Protein AF-A0A6I2KXI5-F1 (afdb_monomer)

Sequence (333 aa):
MSTLFASIKAALRGDAEELLRAEALPPEALADAAPPHAAAGANRGTGPVIISVGGERRHSPASVEELELELLLEALFQCHGYDYRGYERMVVLRKVQGIRAELGLSTISALQARVLHDAVVCDALLRALYVAPAQMFDDALEVSMLRFSLGVCLHGVALPRVWLADCAGVQQAWTLAVLLEQEHLAQRTEIYATVASDAMLAEVQQASLPMARLGELQGNYIRSGGTGKLIDYFDVSADGMRAVLKPHLNSRITWAQYNLVTDASFNEFQMILGQRALPDFGPSLRKRVLQLFDDSLAPFGTLALDQQLDEHDPLLRHYRPLLAHQSWYKRIA

Organism: NCBI:txid2666084

Solvent-accessible surface area (backbone atoms only — not comparable to full-atom values): 19084 Å² total; per-residue (Å²): 108,75,69,57,55,49,49,41,55,49,32,60,50,51,53,53,55,50,54,64,56,70,70,71,70,86,89,82,86,85,84,88,84,85,90,84,92,83,84,89,80,89,82,89,78,94,71,84,86,76,82,73,82,72,68,78,73,71,83,70,62,96,41,71,70,55,45,32,48,52,53,40,39,50,48,37,30,76,76,70,67,49,75,59,79,57,33,31,64,72,56,53,49,52,34,53,50,49,55,30,54,77,70,72,44,94,44,59,58,57,44,38,60,42,40,79,76,30,68,69,52,32,51,51,48,54,59,51,70,46,70,73,68,46,53,42,40,71,47,37,48,61,46,37,51,47,57,51,47,49,60,76,52,43,74,90,42,85,69,33,32,34,34,35,41,44,45,33,44,54,34,45,59,48,39,52,44,51,51,27,49,77,70,73,40,42,94,44,36,39,36,40,38,26,21,76,36,67,68,55,45,54,49,49,76,69,55,63,47,54,48,90,49,46,67,61,40,40,49,27,32,42,73,36,69,49,87,78,64,68,64,77,58,38,45,71,41,96,86,64,55,37,28,34,69,32,64,83,55,48,74,29,54,48,78,42,64,48,50,69,82,80,58,73,70,87,58,75,19,42,28,40,40,33,44,66,50,48,83,54,43,16,73,71,46,40,53,52,35,53,49,41,50,61,74,16,43,32,77,56,10,36,41,33,38,63,57,68,79,56,93,83,42,78,68,52,81,47,47,42,68,75,48,88,100,48,33,34,29,31,34,52,123

InterPro domains:
  IPR000780 MCP methyltransferase, CheR-type [PS50123] (57-305)
  IPR022642 MCP methyltransferase, CheR-type, SAM-binding domain, C-terminal [PF01739] (161-305)
  IPR029063 S-adenosyl-L-methionine-dependent methyltransferase superfamily [G3DSA:3.40.50.150] (133-331)
  IPR029063 S-adenosyl-L-methionine-dependent methyltransferase superfamily [SSF53335] (161-305)
  IPR050903 Bacterial Chemotaxis Protein Methyltransferase [PTHR24422] (35-332)

Mean predicted aligned error: 10.08 Å

Foldseek 3Di:
DVVLVVLLVVLVVVVVVVVVVVPDDDDDDDDDDDDDDDDDDDDDDDDDDDPPPDPPDPDDQPDPQLVLLVVLQVLCCVVPVDHLVQWDSVLLSVLLVVLCVVVVHDGSNSLSVCLNPPVVSVVVSVQSNAFAADAALQRLNVLSVLLVQCVQQPPPPQAAEEEAEQHSAQNSLVNNLVSCVVVVNQQRYAYEYEHADPVRLVDRVPDWAFPVCLVVNQVSCVSSPHDDRPCVQWDADPVRGTTDGDPSSVVRYDYDYDDLQPDAADAAHLEYECLRPPPTGHPVSNLSSVVRCVVRYDAQGKYAYVAADDPPPPCCVQWDAPDPRHRMTTGHD

Nearest PDB structures (foldseek):
  5ftw-assembly1_A  TM=8.285E-01  e=3.925E-13  Bacillus subtilis
  5xly-assembly1_A  TM=6.355E-01  e=8.587E-15  Pseudomonas aeruginosa PAO1
  5xlx-assembly1_D  TM=7.611E-01  e=1.413E-11  Pseudomonas aeruginosa PAO1
  5y4s-assembly9_I  TM=5.903E-01  e=1.376E-12  Pseudomonas aeruginosa PAO1
  2i6g-assembly2_B  TM=5.343E-01  e=2.584E-04  Salmonella enterica subsp. enterica serovar Typhimurium str. LT2

pLDDT: mean 84.8, std 20.46, range [28.3, 98.56]

Secondary structure (DSSP, 8-state):
-HHHHHHHHHHHHHHHHHHHHHT--PPPP--------------------------------SSHHHHHHHHHHHHHHHHH----TTB-HHHHHHHHHHHHHHTT-SSHHHHHHHHTT-HHHHHHHHHHHSPPPPPTT--HHHHHHHHHHHHHHHTT-SS-EEEETT-SSHHHHHHHHHHHHHTT-TTTPEEEEEESSHHHHHHHHT--EEGGGHHHHHHHHHHTT--S-GGGGEEEPTTSSEEEE-HHHHTTEEEEE--TTTPPP-S-EEEEE-TTTSTTB-HHHHHHHHHHHHHHEEEEEEEE-SSPPPTT-GGGGGEEESSTTSSEEEE--

Structure (mmCIF, N/CA/C/O backbone):
data_AF-A0A6I2KXI5-F1
#
_entry.id   AF-A0A6I2KXI5-F1
#
loop_
_atom_site.group_PDB
_atom_site.id
_atom_site.type_symbol
_atom_site.label_atom_id
_atom_site.label_alt_id
_atom_site.label_comp_id
_atom_site.label_asym_id
_atom_site.label_entity_id
_atom_site.label_seq_id
_atom_site.pdbx_PDB_ins_code
_atom_site.Cartn_x
_atom_site.Cartn_y
_atom_site.Cartn_z
_atom_site.occupancy
_atom_site.B_iso_or_equiv
_atom_site.auth_seq_id
_atom_site.auth_comp_id
_atom_site.auth_asym_id
_atom_site.auth_atom_id
_atom_site.pdbx_PDB_model_num
ATOM 1 N N . MET A 1 1 ? 23.140 6.714 -14.380 1.00 50.97 1 MET A N 1
ATOM 2 C CA . MET A 1 1 ? 23.416 6.875 -12.930 1.00 50.97 1 MET A CA 1
ATOM 3 C C . MET A 1 1 ? 23.586 8.336 -12.503 1.00 50.97 1 MET A C 1
ATOM 5 O O . MET A 1 1 ? 22.907 8.720 -11.565 1.00 50.97 1 MET A O 1
ATOM 9 N N . SER A 1 2 ? 24.405 9.166 -13.173 1.00 50.12 2 SER A N 1
ATOM 10 C CA . SER A 1 2 ? 24.653 10.572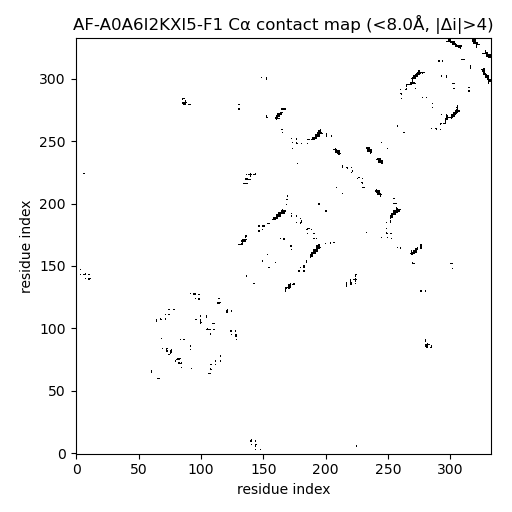 -12.761 1.00 50.12 2 SER A CA 1
ATOM 11 C C . SER A 1 2 ? 23.381 11.436 -12.629 1.00 50.12 2 SER A C 1
ATOM 13 O O . SER A 1 2 ? 23.170 12.070 -11.600 1.00 50.12 2 SER A O 1
ATOM 15 N N . THR A 1 3 ? 22.470 11.381 -13.608 1.00 61.22 3 THR A N 1
ATOM 16 C CA . THR A 1 3 ? 21.207 12.148 -13.596 1.00 61.22 3 THR A CA 1
ATOM 17 C C . THR A 1 3 ? 20.239 11.695 -12.499 1.00 61.22 3 THR A C 1
ATOM 19 O O . THR A 1 3 ? 19.568 12.515 -11.891 1.00 61.22 3 THR A O 1
ATOM 22 N N . LEU A 1 4 ? 20.214 10.397 -12.193 1.00 60.97 4 LEU A N 1
ATOM 23 C CA . LEU A 1 4 ? 19.321 9.806 -11.193 1.00 60.97 4 LEU A CA 1
ATOM 24 C C . LEU A 1 4 ? 19.773 10.107 -9.759 1.00 60.97 4 LEU A C 1
ATOM 26 O O . LEU A 1 4 ? 18.954 10.448 -8.913 1.00 60.97 4 LEU A O 1
ATOM 30 N N . PHE A 1 5 ? 21.083 10.067 -9.500 1.00 65.25 5 PHE A N 1
ATOM 31 C CA . PHE A 1 5 ? 21.636 10.556 -8.235 1.00 65.25 5 PHE A CA 1
ATOM 32 C C . PHE A 1 5 ? 21.402 12.060 -8.056 1.00 65.25 5 PHE A C 1
ATOM 34 O O . PHE A 1 5 ? 21.163 12.503 -6.935 1.00 65.25 5 PHE A O 1
ATOM 41 N N . ALA A 1 6 ? 21.438 12.845 -9.139 1.00 62.69 6 ALA A N 1
ATOM 42 C CA . ALA A 1 6 ? 21.077 14.258 -9.088 1.00 62.69 6 ALA A CA 1
ATOM 43 C C . ALA A 1 6 ? 19.587 14.458 -8.762 1.00 62.69 6 ALA A C 1
ATOM 45 O O . ALA A 1 6 ? 19.284 15.310 -7.934 1.00 62.69 6 ALA A O 1
ATOM 46 N N . SER A 1 7 ? 18.683 13.645 -9.325 1.00 61.41 7 SER A N 1
ATOM 47 C CA . SER A 1 7 ? 17.251 13.656 -8.987 1.00 61.41 7 SER A CA 1
ATOM 48 C C . SER A 1 7 ? 16.986 13.269 -7.532 1.00 61.41 7 SER A C 1
ATOM 50 O O . SER A 1 7 ? 16.293 14.008 -6.844 1.00 61.41 7 SER A O 1
ATOM 52 N N . ILE A 1 8 ? 17.604 12.195 -7.020 1.00 68.50 8 ILE A N 1
ATOM 53 C CA . ILE A 1 8 ? 17.489 11.806 -5.600 1.00 68.50 8 ILE A CA 1
ATOM 54 C C . ILE A 1 8 ? 18.018 12.929 -4.699 1.00 68.50 8 ILE A C 1
ATOM 56 O O . ILE A 1 8 ? 17.366 13.323 -3.739 1.00 68.50 8 ILE A O 1
ATOM 60 N N . LYS A 1 9 ? 19.177 13.513 -5.028 1.00 62.72 9 LYS A N 1
ATOM 61 C CA . LYS A 1 9 ? 19.751 14.627 -4.259 1.00 62.72 9 LYS A CA 1
ATOM 62 C C . LYS A 1 9 ? 18.899 15.900 -4.329 1.00 62.72 9 LYS A C 1
ATOM 64 O O . LYS A 1 9 ? 18.913 16.678 -3.380 1.00 62.72 9 LYS A O 1
ATOM 69 N N . ALA A 1 10 ? 18.205 16.137 -5.441 1.00 66.38 10 ALA A N 1
ATOM 70 C CA . ALA A 1 10 ? 17.277 17.251 -5.593 1.00 66.38 10 ALA A CA 1
ATOM 71 C C . ALA A 1 10 ? 15.995 17.031 -4.776 1.00 66.38 10 ALA A C 1
ATOM 73 O O . ALA A 1 10 ? 15.587 17.952 -4.077 1.00 66.38 10 ALA A O 1
ATOM 74 N N . ALA A 1 11 ? 15.431 15.819 -4.791 1.00 62.66 11 ALA A N 1
ATOM 75 C CA . ALA A 1 11 ? 14.274 15.445 -3.976 1.00 62.66 11 ALA A CA 1
ATOM 76 C C . ALA A 1 11 ? 14.580 15.576 -2.474 1.00 62.66 11 ALA A C 1
ATOM 78 O O . ALA A 1 11 ? 13.895 16.311 -1.775 1.00 62.66 11 ALA A O 1
ATOM 79 N N . LEU A 1 12 ? 15.714 15.026 -2.016 1.00 63.78 12 LEU A N 1
ATOM 80 C CA . LEU A 1 12 ? 16.169 15.150 -0.622 1.00 63.78 12 LEU A CA 1
ATOM 81 C C . LEU A 1 12 ? 16.383 16.605 -0.165 1.00 63.78 12 LEU A C 1
ATOM 83 O O . LEU A 1 12 ? 16.289 16.898 1.024 1.00 63.78 12 LEU A O 1
ATOM 87 N N . ARG A 1 13 ? 16.715 17.523 -1.084 1.00 62.94 13 ARG A N 1
ATOM 88 C CA . ARG A 1 13 ? 16.808 18.961 -0.774 1.00 62.94 13 ARG A CA 1
ATOM 89 C C . ARG A 1 13 ? 15.434 19.622 -0.693 1.00 62.94 13 ARG A C 1
ATOM 91 O O . ARG A 1 13 ? 15.266 20.499 0.145 1.00 62.94 13 ARG A O 1
ATOM 98 N N . GLY A 1 14 ? 14.494 19.215 -1.546 1.00 57.69 14 GLY A N 1
ATOM 99 C CA . GLY A 1 14 ? 13.115 19.703 -1.531 1.00 57.69 14 GLY A CA 1
ATOM 100 C C . GLY A 1 14 ? 12.401 19.360 -0.225 1.00 57.69 14 GLY A C 1
ATOM 101 O O . GLY A 1 14 ? 11.883 20.263 0.425 1.00 57.69 14 GLY A O 1
ATOM 102 N N . ASP A 1 15 ? 12.488 18.102 0.215 1.00 50.97 15 ASP A N 1
ATOM 103 C CA . ASP A 1 15 ? 11.853 17.644 1.461 1.00 50.97 15 ASP A CA 1
ATOM 104 C C . ASP A 1 15 ? 12.443 18.338 2.697 1.00 50.97 15 ASP A C 1
ATOM 106 O O . ASP A 1 15 ? 11.720 18.690 3.627 1.00 50.97 15 ASP A O 1
ATOM 110 N N . ALA A 1 16 ? 13.756 18.602 2.700 1.00 45.12 16 ALA A N 1
ATOM 111 C CA . ALA A 1 16 ? 14.405 19.352 3.774 1.00 45.12 16 ALA A CA 1
ATOM 112 C C . ALA A 1 16 ? 13.900 20.806 3.857 1.00 45.12 16 ALA A C 1
ATOM 114 O O . ALA A 1 16 ? 13.717 21.327 4.956 1.00 45.12 16 ALA A O 1
ATOM 115 N N . GLU A 1 17 ? 13.647 21.463 2.719 1.00 41.00 17 GLU A N 1
ATOM 116 C CA . GLU A 1 17 ? 13.050 22.806 2.690 1.00 41.00 17 GLU A CA 1
ATOM 117 C C . GLU A 1 17 ? 11.570 22.806 3.110 1.00 41.00 17 GLU A C 1
ATOM 119 O O . GLU A 1 17 ? 11.097 23.795 3.672 1.00 41.00 17 GLU A O 1
ATOM 124 N N . GLU A 1 18 ? 10.839 21.715 2.871 1.00 39.84 18 GLU A N 1
ATOM 125 C CA . GLU A 1 18 ? 9.429 21.569 3.250 1.00 39.84 18 GLU A CA 1
ATOM 126 C C . GLU A 1 18 ? 9.260 21.254 4.750 1.00 39.84 18 GLU A C 1
ATOM 128 O O . GLU A 1 18 ? 8.429 21.874 5.417 1.00 39.84 18 GLU A O 1
ATOM 133 N N . LEU A 1 19 ? 10.136 20.418 5.324 1.00 33.91 19 LEU A N 1
ATOM 134 C CA . LEU A 1 19 ? 10.259 20.192 6.774 1.00 33.91 19 LEU A CA 1
ATOM 135 C C . LEU A 1 19 ? 10.631 21.475 7.534 1.00 33.91 19 LEU A C 1
ATOM 137 O O . LEU A 1 19 ? 10.008 21.796 8.545 1.00 33.91 19 LEU A O 1
ATOM 141 N N . LEU A 1 20 ? 11.570 22.268 7.002 1.00 37.44 20 LEU A N 1
ATOM 142 C CA . LEU A 1 20 ? 11.943 23.571 7.572 1.00 37.44 20 LEU A CA 1
ATOM 143 C C . LEU A 1 20 ? 10.805 24.605 7.513 1.00 37.44 20 LEU A C 1
ATOM 145 O O . LEU A 1 20 ? 10.792 25.551 8.301 1.00 37.44 20 LEU A O 1
ATOM 149 N N . ARG A 1 21 ? 9.840 24.449 6.595 1.00 37.88 21 ARG A N 1
ATOM 150 C CA . ARG A 1 21 ? 8.630 25.290 6.536 1.00 37.88 21 ARG A CA 1
ATOM 151 C C . ARG A 1 21 ? 7.539 24.827 7.500 1.00 37.88 21 ARG A C 1
ATOM 153 O O . ARG A 1 21 ? 6.791 25.672 7.984 1.00 37.88 21 ARG A O 1
ATOM 160 N N . ALA A 1 22 ? 7.456 23.530 7.794 1.00 38.66 22 ALA A N 1
ATOM 161 C CA . ALA A 1 22 ? 6.484 22.973 8.735 1.00 38.66 22 ALA A CA 1
ATOM 162 C C . ALA A 1 22 ? 6.828 23.262 10.213 1.00 38.66 22 ALA A C 1
ATOM 164 O O . ALA A 1 22 ? 5.922 23.336 11.040 1.00 38.66 22 ALA A O 1
ATOM 165 N N . GLU A 1 23 ? 8.103 23.494 10.550 1.00 35.03 23 GLU A N 1
ATOM 166 C CA . GLU A 1 23 ? 8.551 23.833 11.917 1.00 35.03 23 GLU A CA 1
ATOM 16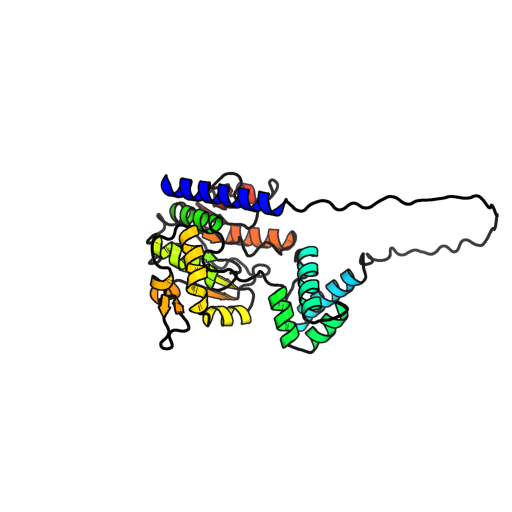7 C C . GLU A 1 23 ? 8.369 25.313 12.315 1.00 35.03 23 GLU A C 1
ATOM 169 O O . GLU A 1 23 ? 8.633 25.688 13.459 1.00 35.03 23 GLU A O 1
ATOM 174 N N . ALA A 1 24 ? 7.886 26.178 11.419 1.00 32.94 24 ALA A N 1
ATOM 175 C CA . ALA A 1 24 ? 7.702 27.601 11.700 1.00 32.94 24 ALA A CA 1
ATOM 176 C C . ALA A 1 24 ? 6.252 27.942 12.105 1.00 32.94 24 ALA A C 1
ATOM 178 O O . ALA A 1 24 ? 5.522 28.590 11.355 1.00 32.94 24 ALA A O 1
ATOM 179 N N . LEU A 1 25 ? 5.846 27.556 13.320 1.00 31.95 25 LEU A N 1
ATOM 180 C CA . LEU A 1 25 ? 4.690 28.137 14.024 1.00 31.95 25 LEU A CA 1
ATOM 181 C C . LEU A 1 25 ? 5.153 28.782 15.347 1.00 31.95 25 LEU A C 1
ATOM 183 O O . LEU A 1 25 ? 5.943 28.175 16.071 1.00 31.95 25 LEU A O 1
ATOM 187 N N . PRO A 1 26 ? 4.724 30.019 15.670 1.00 32.72 26 PRO A N 1
ATOM 188 C CA . PRO A 1 26 ? 5.266 30.771 16.801 1.00 32.72 26 PRO A CA 1
ATOM 189 C C . PRO A 1 26 ? 4.723 30.289 18.164 1.00 32.72 26 PRO A C 1
ATOM 191 O O . PRO A 1 26 ? 3.592 29.806 18.235 1.00 32.72 26 PRO A O 1
ATOM 194 N N . PRO A 1 27 ? 5.491 30.454 19.261 1.00 33.16 27 PRO A N 1
ATOM 195 C CA . PRO A 1 27 ? 5.063 30.063 20.599 1.00 33.16 27 PRO A CA 1
ATOM 196 C C . PRO A 1 27 ? 4.156 31.136 21.217 1.00 33.16 27 PRO A C 1
ATOM 198 O O . PRO A 1 27 ? 4.587 32.271 21.425 1.00 33.16 27 PRO A O 1
ATOM 201 N N . GLU A 1 28 ? 2.918 30.778 21.561 1.00 32.31 28 GLU A N 1
ATOM 202 C CA . GLU A 1 28 ? 2.085 31.590 22.453 1.00 32.31 28 GLU A CA 1
ATOM 203 C C . GLU A 1 28 ? 2.262 31.169 23.916 1.00 32.31 28 GLU A C 1
ATOM 205 O O . GLU A 1 28 ? 2.360 29.994 24.271 1.00 32.31 28 GLU A O 1
ATOM 210 N N . ALA A 1 29 ? 2.362 32.197 24.752 1.00 29.56 29 ALA A N 1
ATOM 211 C CA . ALA A 1 29 ? 2.746 32.173 26.148 1.00 29.56 29 ALA A CA 1
ATOM 212 C C . ALA A 1 29 ? 1.606 31.718 27.072 1.00 29.56 29 ALA A C 1
ATOM 214 O O . ALA A 1 29 ? 0.473 32.177 26.944 1.00 29.56 29 ALA A O 1
ATOM 215 N N . LEU A 1 30 ? 1.934 30.911 28.084 1.00 29.73 30 LEU A N 1
ATOM 216 C CA . LEU A 1 30 ? 1.068 30.668 29.237 1.00 29.73 30 LEU A CA 1
ATOM 217 C C . LEU A 1 30 ? 1.743 31.217 30.490 1.00 29.73 30 LEU A C 1
ATOM 219 O O . LEU A 1 30 ? 2.789 30.741 30.928 1.00 29.73 30 LEU A O 1
ATOM 223 N N . ALA A 1 31 ? 1.136 32.286 30.997 1.00 30.92 31 ALA A N 1
ATOM 224 C CA . ALA A 1 31 ? 1.532 32.991 32.194 1.00 30.92 31 ALA A CA 1
ATOM 225 C C . ALA A 1 31 ? 1.079 32.261 33.469 1.00 30.92 31 ALA A C 1
ATOM 227 O O . ALA A 1 31 ? 0.015 31.650 33.542 1.00 30.92 31 ALA A O 1
ATOM 228 N N . ASP A 1 32 ? 1.958 32.412 34.445 1.00 29.39 32 ASP A N 1
ATOM 229 C CA . ASP A 1 32 ? 1.947 32.105 35.868 1.00 29.39 32 ASP A CA 1
ATOM 230 C C . ASP A 1 32 ? 0.667 32.517 36.633 1.00 29.39 32 ASP A C 1
ATOM 232 O O . ASP A 1 32 ? 0.149 33.615 36.417 1.00 29.39 32 ASP A O 1
ATOM 236 N N . ALA A 1 33 ? 0.208 31.667 37.566 1.00 28.39 33 ALA A N 1
ATOM 237 C CA . ALA A 1 33 ? -0.613 32.046 38.730 1.00 28.39 33 ALA A CA 1
ATOM 238 C C . ALA A 1 33 ? -0.798 30.875 39.732 1.00 28.39 33 ALA A C 1
ATOM 240 O O . ALA A 1 33 ? -1.774 30.128 39.680 1.00 28.39 33 ALA A O 1
ATOM 241 N N . ALA A 1 34 ? 0.106 30.760 40.709 1.00 34.59 34 ALA A N 1
ATOM 242 C CA . ALA A 1 34 ? -0.213 30.333 42.087 1.00 34.59 34 ALA A CA 1
ATOM 243 C C . ALA A 1 34 ? -0.440 31.613 42.936 1.00 34.59 34 ALA A C 1
ATOM 245 O O . ALA A 1 34 ? 0.080 32.648 42.506 1.00 34.59 34 ALA A O 1
ATOM 246 N N . PRO A 1 35 ? -1.136 31.647 44.112 1.00 40.72 35 PRO A N 1
ATOM 247 C CA . PRO A 1 35 ? -0.883 30.808 45.314 1.00 40.72 35 PRO A CA 1
ATOM 248 C C . PRO A 1 35 ? -2.141 30.705 46.261 1.00 40.72 35 PRO A C 1
ATOM 250 O O . PRO A 1 35 ? -3.250 30.836 45.745 1.00 40.72 35 PRO A O 1
ATOM 253 N N . PRO A 1 36 ? -2.081 30.591 47.622 1.00 43.06 36 PRO A N 1
ATOM 254 C CA . PRO A 1 36 ? -1.080 30.047 48.561 1.00 43.06 36 PRO A CA 1
ATOM 255 C C . PRO A 1 36 ? -1.621 28.989 49.571 1.00 43.06 36 PRO A C 1
ATOM 257 O O . PRO A 1 36 ? -2.816 28.785 49.764 1.00 43.06 36 PRO A O 1
ATOM 260 N N . HIS A 1 37 ? -0.673 28.374 50.288 1.00 33.06 37 HIS A N 1
ATOM 261 C CA . HIS A 1 37 ? -0.820 27.542 51.493 1.00 33.06 37 HIS A CA 1
ATOM 262 C C . HIS A 1 37 ? -1.447 28.243 52.719 1.00 33.06 37 HIS A C 1
ATOM 264 O O . HIS A 1 37 ? -1.105 29.390 53.000 1.00 33.06 37 HIS A O 1
ATOM 270 N N . ALA A 1 38 ? -2.165 27.474 53.562 1.00 28.67 38 ALA A N 1
ATOM 271 C CA . ALA A 1 38 ? -2.166 27.639 55.029 1.00 28.67 38 ALA A CA 1
ATOM 272 C C . ALA A 1 38 ? -2.606 26.373 55.821 1.00 28.67 38 ALA A C 1
ATOM 274 O O . ALA A 1 38 ? -3.724 25.894 55.687 1.00 28.67 38 ALA A O 1
ATOM 275 N N . ALA A 1 39 ? -1.678 25.896 56.663 1.00 28.30 39 ALA A N 1
ATOM 276 C CA . ALA A 1 39 ? -1.773 25.383 58.046 1.00 28.30 39 ALA A CA 1
ATOM 277 C C . ALA A 1 39 ? -2.796 24.308 58.527 1.00 28.30 39 ALA A C 1
ATOM 279 O O . ALA A 1 39 ? -3.988 24.545 58.648 1.00 28.30 39 ALA A O 1
ATOM 280 N N . ALA A 1 40 ? -2.203 23.201 59.012 1.00 30.06 40 ALA A N 1
ATOM 281 C CA . ALA A 1 40 ? -2.321 22.561 60.341 1.00 30.06 40 ALA A CA 1
ATOM 282 C C . ALA A 1 40 ? -3.685 22.136 60.941 1.00 30.06 40 ALA A C 1
ATOM 284 O O . ALA A 1 40 ? -4.554 22.947 61.233 1.00 30.06 40 ALA A O 1
ATOM 285 N N . GLY A 1 41 ? -3.755 20.859 61.350 1.00 29.27 41 GLY A N 1
ATOM 286 C CA . GLY A 1 41 ? -4.738 20.356 62.316 1.00 29.27 41 GLY A CA 1
ATOM 287 C C . GLY A 1 41 ? -4.568 18.865 62.614 1.00 29.27 41 GLY A C 1
ATOM 288 O O . GLY A 1 41 ? -4.934 18.018 61.808 1.00 29.27 41 GLY A O 1
ATOM 289 N N . ALA A 1 42 ? -4.002 18.539 63.775 1.00 34.94 42 ALA A N 1
ATOM 290 C CA . ALA A 1 42 ? -3.919 17.183 64.305 1.00 34.94 42 ALA A CA 1
ATOM 291 C C . ALA A 1 42 ? -5.296 16.680 64.769 1.00 34.94 42 ALA A C 1
ATOM 293 O O . ALA A 1 42 ? -6.008 17.425 65.438 1.00 34.94 42 ALA A O 1
ATOM 294 N N . ASN A 1 43 ? -5.619 15.399 64.553 1.00 33.53 43 ASN A N 1
ATOM 295 C CA . ASN A 1 43 ? -6.383 14.653 65.554 1.00 33.53 43 ASN A CA 1
ATOM 296 C C . ASN A 1 43 ? -6.167 13.136 65.471 1.00 33.53 43 ASN A C 1
ATOM 298 O O . ASN A 1 43 ? -6.101 12.547 64.394 1.00 33.53 43 ASN A O 1
ATOM 302 N N . ARG A 1 44 ? -6.058 12.522 66.650 1.00 37.97 44 ARG A N 1
ATOM 303 C CA . ARG A 1 44 ? -5.960 11.078 66.878 1.00 37.97 44 ARG A CA 1
ATOM 304 C C . ARG A 1 44 ? -7.361 10.468 66.817 1.00 37.97 44 ARG A C 1
ATOM 306 O O . ARG A 1 44 ? -8.293 11.023 67.386 1.00 37.97 44 ARG A O 1
ATOM 313 N N . GLY A 1 45 ? -7.483 9.292 66.210 1.00 33.03 45 GLY A N 1
ATOM 314 C CA . GLY A 1 45 ? -8.714 8.506 66.224 1.00 33.03 45 GLY A CA 1
ATOM 315 C C . GLY A 1 45 ? -8.444 7.061 65.827 1.00 33.03 45 GLY A C 1
ATOM 316 O O . GLY A 1 45 ? -8.382 6.733 64.650 1.00 33.03 45 GLY A O 1
ATOM 317 N N . THR A 1 46 ? -8.250 6.207 66.827 1.00 42.00 46 THR A N 1
ATOM 318 C CA . THR A 1 46 ? -8.233 4.744 66.720 1.00 42.00 46 THR A CA 1
ATOM 319 C C . THR A 1 46 ? -9.608 4.230 66.293 1.00 42.00 46 THR A C 1
ATOM 321 O O . THR A 1 46 ? -10.554 4.284 67.076 1.00 42.00 46 THR A O 1
ATOM 324 N N . GLY A 1 47 ? -9.696 3.710 65.069 1.00 38.00 47 GLY A N 1
ATOM 325 C CA . GLY A 1 47 ? -10.799 2.892 64.559 1.00 38.00 47 GLY A CA 1
ATOM 326 C C . GLY A 1 47 ? -10.261 1.558 64.021 1.00 38.00 47 GLY A C 1
ATOM 327 O O . GLY A 1 47 ? -9.064 1.460 63.741 1.00 38.00 47 GLY A O 1
ATOM 328 N N . PRO A 1 48 ? -11.097 0.511 63.925 1.00 38.31 48 PRO A N 1
ATOM 329 C CA . PRO A 1 48 ? -10.643 -0.838 63.611 1.00 38.31 48 PRO A CA 1
ATOM 330 C C . PRO A 1 48 ? -10.097 -0.920 62.181 1.00 38.31 48 PRO A C 1
ATOM 332 O O . PRO A 1 48 ? -10.704 -0.423 61.233 1.00 38.31 48 PRO A O 1
ATOM 335 N N . VAL A 1 49 ? -8.944 -1.574 62.036 1.00 40.44 49 VAL A N 1
ATOM 336 C CA . VAL A 1 49 ? -8.306 -1.850 60.746 1.00 40.44 49 VAL A CA 1
ATOM 337 C C . VAL A 1 49 ? -9.150 -2.887 60.004 1.00 40.44 49 VAL A C 1
ATOM 339 O O . VAL A 1 49 ? -9.080 -4.081 60.290 1.00 40.44 49 VAL A O 1
ATOM 342 N N . ILE A 1 50 ? -9.963 -2.433 59.050 1.00 45.47 50 ILE A N 1
ATOM 343 C CA . ILE A 1 50 ? -10.561 -3.310 58.043 1.00 45.47 50 ILE A CA 1
ATOM 344 C C . ILE A 1 50 ? -9.452 -3.628 57.042 1.00 45.47 50 ILE A C 1
ATOM 346 O O . ILE A 1 50 ? -9.051 -2.777 56.248 1.00 45.47 50 ILE A O 1
ATOM 350 N N . ILE A 1 51 ? -8.938 -4.855 57.094 1.00 41.81 51 ILE A N 1
ATOM 351 C CA . ILE A 1 51 ? -8.020 -5.376 56.082 1.00 41.81 51 ILE A CA 1
ATOM 352 C C . ILE A 1 51 ? -8.854 -5.619 54.821 1.00 41.81 51 ILE A C 1
ATOM 354 O O . ILE A 1 51 ? -9.435 -6.685 54.628 1.00 41.81 51 ILE A O 1
ATOM 358 N N . SER A 1 52 ? -8.959 -4.593 53.976 1.00 44.50 52 SER A N 1
ATOM 359 C CA . SER A 1 52 ? -9.397 -4.760 52.596 1.00 44.50 52 SER A CA 1
ATOM 360 C C . SER A 1 52 ? -8.343 -5.613 51.903 1.00 44.50 52 SER A C 1
ATOM 362 O O . SER A 1 52 ? -7.256 -5.124 51.597 1.00 44.50 52 SER A O 1
ATOM 364 N N . VAL A 1 53 ? -8.654 -6.889 51.670 1.00 47.66 53 VAL A N 1
ATOM 365 C CA . VAL A 1 53 ? -7.894 -7.748 50.760 1.00 47.66 53 VAL A CA 1
ATOM 366 C C . VAL A 1 53 ? -8.072 -7.153 49.365 1.00 47.66 53 VAL A C 1
ATOM 368 O O . VAL A 1 53 ? -9.013 -7.467 48.641 1.00 47.66 53 VAL A O 1
ATOM 371 N N . GLY A 1 54 ? -7.213 -6.189 49.040 1.00 40.38 54 GLY A N 1
ATOM 372 C CA . GLY A 1 54 ? -7.111 -5.595 47.722 1.00 40.38 54 GLY A CA 1
ATOM 373 C C . GLY A 1 54 ? -6.587 -6.655 46.774 1.00 40.38 54 GLY A C 1
ATOM 374 O O . GLY A 1 54 ? -5.381 -6.792 46.612 1.00 40.38 54 GLY A O 1
ATOM 375 N N . GLY A 1 55 ? -7.498 -7.412 46.163 1.00 42.59 55 GLY A N 1
ATOM 376 C CA . GLY A 1 55 ? -7.198 -8.030 44.883 1.00 42.59 55 GLY A CA 1
ATOM 377 C C . GLY A 1 55 ? -6.724 -6.914 43.963 1.00 42.59 55 GLY A C 1
ATOM 378 O O . GLY A 1 55 ? -7.416 -5.900 43.831 1.00 42.59 55 GLY A O 1
ATOM 379 N N . GLU A 1 56 ? -5.521 -7.063 43.416 1.00 37.88 56 GLU A N 1
ATOM 380 C CA . GLU A 1 56 ? -4.980 -6.165 42.405 1.00 37.88 56 GLU A CA 1
ATOM 381 C C . GLU A 1 56 ? -6.071 -5.940 41.358 1.00 37.88 56 GLU A C 1
ATOM 383 O O . GLU A 1 56 ? -6.487 -6.864 40.652 1.00 37.88 56 GLU A O 1
ATOM 388 N N . ARG A 1 57 ? -6.626 -4.722 41.330 1.00 50.06 57 ARG A N 1
ATOM 389 C CA . ARG A 1 57 ? -7.586 -4.340 40.302 1.00 50.06 57 ARG A CA 1
ATOM 390 C C . ARG A 1 57 ? -6.853 -4.525 38.981 1.00 50.06 57 ARG A C 1
ATOM 392 O O . ARG A 1 57 ? -5.848 -3.857 38.745 1.00 50.06 57 ARG A O 1
ATOM 399 N N . ARG A 1 58 ? -7.330 -5.473 38.167 1.00 55.81 58 ARG A N 1
ATOM 400 C CA . ARG A 1 58 ? -6.880 -5.656 36.784 1.00 55.81 58 ARG A CA 1
ATOM 401 C C . ARG A 1 58 ? -6.830 -4.283 36.122 1.00 55.81 58 ARG A C 1
ATOM 403 O O . ARG A 1 58 ? -7.776 -3.521 36.300 1.00 55.81 58 ARG A O 1
ATOM 410 N N . HIS A 1 59 ? -5.713 -4.015 35.447 1.00 51.31 59 HIS A N 1
ATOM 411 C CA . HIS A 1 59 ? -5.362 -2.790 34.726 1.00 51.31 59 HIS A CA 1
ATOM 412 C C . HIS A 1 59 ? -6.602 -1.947 34.383 1.00 51.31 59 HIS A C 1
ATOM 414 O O . HIS A 1 59 ? -7.329 -2.269 33.446 1.00 51.31 59 HIS A O 1
ATOM 420 N N . SER A 1 60 ? -6.903 -0.928 35.196 1.00 55.53 60 SER A N 1
ATOM 421 C CA . SER A 1 60 ? -7.955 0.020 34.835 1.00 55.53 60 SER A CA 1
ATOM 422 C C . SER A 1 60 ? -7.489 0.745 33.570 1.00 55.53 60 SER A C 1
ATOM 424 O O . SER A 1 60 ? -6.347 1.211 33.574 1.00 55.53 60 SER A O 1
ATOM 426 N N . PRO A 1 61 ? -8.318 0.856 32.519 1.00 57.50 61 PRO A N 1
ATOM 427 C CA . PRO A 1 61 ? -7.979 1.675 31.358 1.00 57.50 61 PRO A CA 1
ATOM 428 C C . PRO A 1 61 ? -7.645 3.089 31.848 1.00 57.50 61 PRO A C 1
ATOM 430 O O . PRO A 1 61 ? -8.297 3.591 32.773 1.00 57.50 61 PRO A O 1
ATOM 433 N N . ALA A 1 62 ? -6.596 3.706 31.299 1.00 69.94 62 ALA A N 1
ATOM 434 C CA . ALA A 1 62 ? -6.082 4.973 31.812 1.00 69.94 62 ALA A CA 1
ATOM 435 C C . ALA A 1 62 ? -7.090 6.120 31.599 1.00 69.94 62 ALA A C 1
ATOM 437 O O . ALA A 1 62 ? -7.045 7.121 32.317 1.00 69.94 62 ALA A O 1
ATOM 438 N N . SER A 1 63 ? -8.069 5.937 30.699 1.00 90.62 63 SER A N 1
ATOM 439 C CA . SER A 1 63 ? -9.235 6.808 30.518 1.00 90.62 63 SER A CA 1
ATOM 440 C C . SER A 1 63 ? -10.504 6.046 30.089 1.00 90.62 63 SER A C 1
ATOM 442 O O . SER A 1 63 ? -10.447 4.910 29.620 1.00 90.62 63 SER A O 1
ATOM 444 N N . VAL A 1 64 ? -11.679 6.679 30.223 1.00 93.44 64 VAL A N 1
ATOM 445 C CA . VAL A 1 64 ? -12.944 6.135 29.679 1.00 93.44 64 VAL A CA 1
ATOM 446 C C . VAL A 1 64 ? -12.854 5.981 28.160 1.00 93.44 64 VAL A C 1
ATOM 448 O O . VAL A 1 64 ? -13.270 4.957 27.635 1.00 93.44 64 VAL A O 1
ATOM 451 N N . GLU A 1 65 ? -12.267 6.956 27.463 1.00 94.69 65 GLU A N 1
ATOM 452 C CA . GLU A 1 65 ? -12.109 6.928 26.003 1.00 94.69 65 GLU A CA 1
ATOM 453 C C . GLU A 1 65 ? -11.252 5.740 25.539 1.00 94.69 65 GLU A C 1
ATOM 455 O O . GLU A 1 65 ? -11.558 5.104 24.531 1.00 94.69 65 GLU A O 1
ATOM 460 N N . GLU A 1 66 ? -10.216 5.379 26.301 1.00 93.75 66 GLU A N 1
ATOM 461 C CA . GLU A 1 66 ? -9.428 4.180 26.018 1.00 93.75 66 GLU A CA 1
ATOM 462 C C . GLU A 1 66 ? -10.273 2.913 26.074 1.00 93.75 66 GLU A C 1
ATOM 464 O O . GLU A 1 66 ? -10.174 2.110 25.146 1.00 93.75 66 GLU A O 1
ATOM 469 N N . LEU A 1 67 ? -11.115 2.760 27.102 1.00 95.62 67 LEU A N 1
ATOM 470 C CA . LEU A 1 67 ? -12.034 1.627 27.223 1.00 95.62 67 LEU A CA 1
ATOM 471 C C . LEU A 1 67 ? -13.044 1.594 26.077 1.00 95.62 67 LEU A C 1
ATOM 473 O O . LEU A 1 67 ? -13.280 0.536 25.500 1.00 95.62 67 LEU A O 1
ATOM 477 N N . GLU A 1 68 ? -13.636 2.743 25.738 1.00 97.25 68 GLU A N 1
ATOM 478 C CA . GLU A 1 68 ? -14.572 2.832 24.615 1.00 97.25 68 GLU A CA 1
ATOM 479 C C . GLU A 1 68 ? -13.903 2.389 23.310 1.00 97.25 68 GLU A C 1
ATOM 481 O O . GLU A 1 68 ? -14.515 1.683 22.509 1.00 97.25 68 GLU A O 1
ATOM 486 N N . LEU A 1 69 ? -12.631 2.748 23.108 1.00 97.69 69 LEU A N 1
ATOM 487 C CA . LEU A 1 69 ? -11.884 2.291 21.948 1.00 97.69 69 LEU A CA 1
ATOM 488 C C . LEU A 1 69 ? -11.643 0.775 21.982 1.00 97.69 69 LEU A C 1
ATOM 490 O O . LEU A 1 69 ? -11.861 0.127 20.966 1.00 97.69 69 LEU A O 1
ATOM 494 N N . GLU A 1 70 ? -11.270 0.173 23.115 1.00 96.69 70 GLU A N 1
ATOM 495 C CA . GLU A 1 70 ? -11.118 -1.297 23.202 1.00 96.69 70 GLU A CA 1
ATOM 496 C C . GLU A 1 70 ? -12.409 -2.024 22.841 1.00 96.69 70 GLU A C 1
ATOM 498 O O . GLU A 1 70 ? -12.388 -2.976 22.062 1.00 96.69 70 GLU A O 1
ATOM 503 N N . LEU A 1 71 ? -13.537 -1.542 23.364 1.00 97.25 71 LEU A N 1
ATOM 504 C CA . LEU A 1 71 ? -14.851 -2.115 23.096 1.00 97.25 71 LEU A CA 1
ATOM 505 C C . LEU A 1 71 ? -15.261 -1.950 21.630 1.00 97.25 71 LEU A C 1
ATOM 507 O O . LEU A 1 71 ? -15.824 -2.882 21.054 1.00 97.25 71 LEU A O 1
ATOM 511 N N . LEU A 1 72 ? -14.947 -0.811 21.007 1.00 97.75 72 LEU A N 1
ATOM 512 C CA . LEU A 1 72 ? -15.172 -0.604 19.578 1.00 97.75 72 LEU A CA 1
ATOM 513 C C . LEU A 1 72 ? -14.331 -1.568 18.730 1.00 97.75 72 LEU A C 1
ATOM 515 O O . LEU A 1 72 ? -14.863 -2.178 17.806 1.00 97.75 72 LEU A O 1
ATOM 519 N N . LEU A 1 73 ? -13.037 -1.725 19.031 1.00 96.94 73 LEU A N 1
ATOM 520 C CA . LEU A 1 73 ? -12.165 -2.624 18.265 1.00 96.94 73 LEU A CA 1
ATOM 521 C C . LEU A 1 73 ? -12.562 -4.093 18.444 1.00 96.94 73 LEU A C 1
ATOM 523 O O . LEU A 1 73 ? -12.531 -4.856 17.481 1.00 96.94 73 LEU A O 1
ATOM 527 N N . GLU A 1 74 ? -12.987 -4.484 19.646 1.00 96.75 74 GLU A N 1
ATOM 528 C CA . GLU A 1 74 ? -13.535 -5.819 19.888 1.00 96.75 74 GLU A CA 1
ATOM 529 C C . GLU A 1 74 ? -14.839 -6.038 19.111 1.00 96.75 74 GLU A C 1
ATOM 531 O O . GLU A 1 74 ? -15.021 -7.087 18.495 1.00 96.75 74 GLU A O 1
ATOM 536 N N . ALA A 1 75 ? -15.725 -5.039 19.068 1.00 95.56 75 ALA A N 1
ATOM 537 C CA . ALA A 1 75 ? -16.945 -5.099 18.270 1.00 95.56 75 ALA A CA 1
ATOM 538 C C . ALA A 1 75 ? -16.647 -5.257 16.768 1.00 95.56 75 ALA A C 1
ATOM 540 O O . ALA A 1 75 ? -17.269 -6.089 16.110 1.00 95.56 75 ALA A O 1
ATOM 541 N N . LEU A 1 76 ? -15.671 -4.516 16.228 1.00 94.19 76 LEU A N 1
ATOM 542 C CA . LEU A 1 76 ? -15.239 -4.663 14.833 1.00 94.19 76 LEU A CA 1
ATOM 543 C C . LEU A 1 76 ? -14.725 -6.075 14.538 1.00 94.19 76 LEU A C 1
ATOM 545 O O . LEU A 1 76 ? -15.115 -6.673 13.533 1.00 94.19 76 LEU A O 1
ATOM 549 N N . PHE A 1 77 ? -13.907 -6.630 15.433 1.00 93.69 77 PHE A N 1
ATOM 550 C CA . PHE A 1 77 ? -13.389 -7.983 15.284 1.00 93.69 77 PHE A CA 1
ATOM 551 C C . PHE A 1 77 ? -14.510 -9.030 15.304 1.00 93.69 77 PHE A C 1
ATOM 553 O O . PHE A 1 77 ? -14.591 -9.864 14.405 1.00 93.69 77 PHE A O 1
ATOM 560 N N . GLN A 1 78 ? -15.404 -8.970 16.291 1.00 93.69 78 GLN A N 1
ATOM 561 C CA . GLN A 1 78 ? -16.448 -9.982 16.484 1.00 93.69 78 GLN A CA 1
ATOM 562 C C . GLN A 1 78 ? -17.567 -9.898 15.439 1.00 93.69 78 GLN A C 1
ATOM 564 O O . GLN A 1 78 ? -18.083 -10.926 15.004 1.00 93.69 78 GLN A O 1
ATOM 569 N N . CYS A 1 79 ? -17.969 -8.688 15.042 1.00 88.88 79 CYS A N 1
ATOM 570 C CA . CYS A 1 79 ? -19.106 -8.493 14.141 1.00 88.88 79 CYS A CA 1
ATOM 571 C C . CYS A 1 79 ? -18.707 -8.457 12.663 1.00 88.88 79 CYS A C 1
ATOM 573 O O . CYS A 1 79 ? -19.517 -8.829 11.816 1.00 88.88 79 CYS A O 1
ATOM 575 N N . HIS A 1 80 ? -17.486 -8.014 12.351 1.00 83.62 80 HIS A N 1
ATOM 576 C CA . HIS A 1 80 ? -17.054 -7.765 10.972 1.00 83.62 80 HIS A CA 1
ATOM 577 C C . HIS A 1 80 ? -15.746 -8.473 10.592 1.00 83.62 80 HIS A C 1
ATOM 579 O O . HIS A 1 80 ? -15.381 -8.467 9.421 1.00 83.62 80 HIS A O 1
ATOM 585 N N . GLY A 1 81 ? -15.041 -9.097 11.544 1.00 85.88 81 GLY A N 1
ATOM 586 C CA . GLY A 1 81 ? -13.802 -9.838 11.287 1.00 85.88 81 GLY A CA 1
ATOM 587 C C . GLY A 1 81 ? -12.550 -8.972 11.112 1.00 85.88 81 GLY A C 1
ATOM 588 O O . GLY A 1 81 ? -11.471 -9.515 10.882 1.00 85.88 81 GLY A O 1
ATOM 589 N N . TYR A 1 82 ? -12.657 -7.646 11.240 1.00 87.69 82 TYR A N 1
ATOM 590 C CA . TYR A 1 82 ? -11.517 -6.736 11.104 1.00 87.69 82 TYR A CA 1
ATOM 591 C C . TYR A 1 82 ? -10.785 -6.570 12.439 1.00 87.69 82 TYR A C 1
ATOM 593 O O . TYR A 1 82 ? -11.320 -5.988 13.384 1.00 87.69 82 TYR A O 1
ATOM 601 N N . ASP A 1 83 ? -9.549 -7.068 12.517 1.00 91.50 83 ASP A N 1
ATOM 602 C CA . ASP A 1 83 ? -8.746 -7.021 13.741 1.00 91.50 83 ASP A CA 1
ATOM 603 C C . ASP A 1 83 ? -7.761 -5.846 13.754 1.00 91.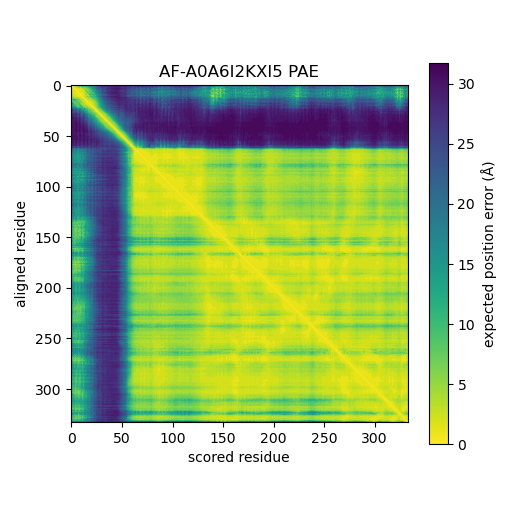50 83 ASP A C 1
ATOM 605 O O . ASP A 1 83 ? -6.640 -5.943 13.255 1.00 91.50 83 ASP A O 1
ATOM 609 N N . TYR A 1 84 ? -8.168 -4.741 14.381 1.00 93.25 84 TYR A N 1
ATOM 610 C CA . TYR A 1 84 ? -7.311 -3.573 14.612 1.00 93.25 84 TYR A CA 1
ATOM 611 C C . TYR A 1 84 ? -6.674 -3.550 16.011 1.00 93.25 84 TYR A C 1
ATOM 613 O O . TYR A 1 84 ? -5.999 -2.589 16.375 1.00 93.25 84 TYR A O 1
ATOM 621 N N . ARG A 1 85 ? -6.856 -4.595 16.830 1.00 93.62 85 ARG A N 1
ATOM 622 C CA . ARG A 1 85 ? -6.414 -4.591 18.240 1.00 93.62 85 ARG A CA 1
ATOM 623 C C . ARG A 1 85 ? -4.891 -4.640 18.389 1.00 93.62 85 ARG A C 1
ATOM 625 O O . ARG A 1 85 ? -4.368 -4.230 19.419 1.00 93.62 85 ARG A O 1
ATOM 632 N N . GLY A 1 86 ? -4.183 -5.129 17.369 1.00 92.88 86 GLY A N 1
ATOM 633 C CA . GLY A 1 86 ? -2.716 -5.155 17.313 1.00 92.88 86 GLY A CA 1
ATOM 634 C C . GLY A 1 86 ? -2.064 -3.924 16.666 1.00 92.88 86 GLY A C 1
ATOM 635 O O . GLY A 1 86 ? -0.843 -3.908 16.513 1.00 92.88 86 GLY A O 1
ATOM 636 N N . TYR A 1 87 ? -2.850 -2.933 16.238 1.00 94.62 87 TYR A N 1
ATOM 637 C CA . TYR A 1 87 ? -2.359 -1.722 15.571 1.00 94.62 87 TYR A CA 1
ATOM 638 C C . TYR A 1 87 ? -1.834 -0.695 16.583 1.00 94.62 87 TYR A C 1
ATOM 640 O O . TYR A 1 87 ? -2.101 -0.786 17.783 1.00 94.62 87 TYR A O 1
ATOM 648 N N . GLU A 1 88 ? -1.097 0.304 16.095 1.00 94.56 88 GLU A N 1
ATOM 649 C CA . GLU A 1 88 ? -0.582 1.392 16.921 1.00 94.56 88 GLU A CA 1
ATOM 650 C C . GLU A 1 88 ? -1.720 2.192 17.555 1.00 94.56 88 GLU A C 1
ATOM 652 O O . GLU A 1 88 ? -2.497 2.892 16.896 1.00 94.56 88 GLU A O 1
ATOM 657 N N . ARG A 1 89 ? -1.811 2.099 18.883 1.00 93.50 89 ARG A N 1
ATOM 658 C CA . ARG A 1 89 ? -2.994 2.509 19.647 1.00 93.50 89 ARG A CA 1
ATOM 659 C C . ARG A 1 89 ? -3.330 3.988 19.466 1.00 93.50 89 ARG A C 1
ATOM 661 O O . ARG A 1 89 ? -4.496 4.339 19.288 1.00 93.50 89 ARG A O 1
ATOM 668 N N . MET A 1 90 ? -2.308 4.844 19.468 1.00 93.12 90 MET A N 1
ATOM 669 C CA . MET A 1 90 ? -2.449 6.293 19.285 1.00 93.12 90 MET A CA 1
ATOM 670 C C . MET A 1 90 ? -2.831 6.677 17.854 1.00 93.12 90 MET A C 1
ATOM 672 O O . MET A 1 90 ? -3.469 7.706 17.633 1.00 93.12 90 MET A O 1
ATOM 676 N N . VAL A 1 91 ? -2.442 5.874 16.863 1.00 93.81 91 VAL A N 1
ATOM 677 C CA . VAL A 1 91 ? -2.825 6.098 15.465 1.00 93.81 91 VAL A CA 1
ATOM 678 C C . VAL A 1 91 ? -4.299 5.759 15.280 1.00 93.81 91 VAL A C 1
ATOM 680 O O . VAL A 1 91 ? -5.062 6.598 14.801 1.00 93.81 91 VAL A O 1
ATOM 683 N N . VAL A 1 92 ? -4.715 4.580 15.747 1.00 95.94 92 VAL A N 1
ATOM 684 C CA . VAL A 1 92 ? -6.115 4.141 15.694 1.00 95.94 92 VAL A CA 1
ATOM 685 C C . VAL A 1 92 ? -7.023 5.120 16.436 1.00 95.94 92 VAL A C 1
ATOM 687 O O . VAL A 1 92 ? -8.043 5.531 15.887 1.00 95.94 92 VAL A O 1
ATOM 690 N N . LEU A 1 93 ? -6.638 5.564 17.639 1.00 96.38 93 LEU A N 1
ATOM 691 C CA . LEU A 1 93 ? -7.423 6.536 18.404 1.00 96.38 93 LEU A CA 1
ATOM 692 C C . LEU A 1 93 ? -7.640 7.841 17.636 1.00 96.38 93 LEU A C 1
ATOM 694 O O . LEU A 1 93 ? -8.777 8.296 17.539 1.00 96.38 93 LEU A O 1
ATOM 698 N N . ARG A 1 94 ? -6.590 8.408 17.029 1.00 96.12 94 ARG A N 1
ATOM 699 C CA . ARG A 1 94 ? -6.714 9.636 16.227 1.00 96.12 94 ARG A CA 1
ATOM 700 C C . ARG A 1 94 ? -7.659 9.458 15.038 1.00 96.12 94 ARG A C 1
ATOM 702 O O . ARG A 1 94 ? -8.487 10.331 14.789 1.00 96.12 94 ARG A O 1
ATOM 709 N N . LYS A 1 95 ? -7.577 8.327 14.332 1.00 96.50 95 LYS A N 1
ATOM 710 C CA . LYS A 1 95 ? -8.468 8.014 13.200 1.00 96.50 95 LYS A CA 1
ATOM 711 C C . LYS A 1 95 ? -9.926 7.864 13.648 1.00 96.50 95 LYS A C 1
ATOM 713 O O . LYS A 1 95 ? -10.819 8.452 13.041 1.00 96.50 95 LYS A O 1
ATOM 718 N N . VAL A 1 96 ? -10.161 7.159 14.758 1.00 97.69 96 VAL A N 1
ATOM 719 C CA . VAL A 1 96 ? -11.492 7.000 15.370 1.00 97.69 96 VAL A CA 1
ATOM 720 C C . VAL A 1 96 ? -12.061 8.344 15.833 1.00 97.69 96 VAL A C 1
ATOM 722 O O . VAL A 1 96 ? -13.232 8.633 15.599 1.00 97.69 96 VAL A O 1
ATOM 725 N N . GLN A 1 97 ? -11.244 9.196 16.453 1.00 97.31 97 GLN A N 1
ATOM 726 C CA . GLN A 1 97 ? -11.649 10.545 16.853 1.00 97.31 97 GLN A CA 1
ATOM 727 C C . GLN A 1 97 ? -11.998 11.420 15.642 1.00 97.31 97 GLN A C 1
ATOM 729 O O . GLN A 1 97 ? -12.981 12.157 15.706 1.00 97.31 97 GLN A O 1
ATOM 734 N N . GLY A 1 98 ? -11.242 11.306 14.546 1.00 97.25 98 GLY A N 1
ATOM 735 C CA . GLY A 1 98 ? -11.511 12.005 13.289 1.00 97.25 98 GLY A CA 1
ATOM 736 C C . GLY A 1 98 ? -12.892 11.669 12.728 1.00 97.25 98 GLY A C 1
ATOM 737 O O . GLY A 1 98 ? -13.734 12.557 12.605 1.00 97.25 98 GLY A O 1
ATOM 738 N N . ILE A 1 99 ? -13.173 10.384 12.491 1.00 97.31 99 ILE A N 1
ATOM 73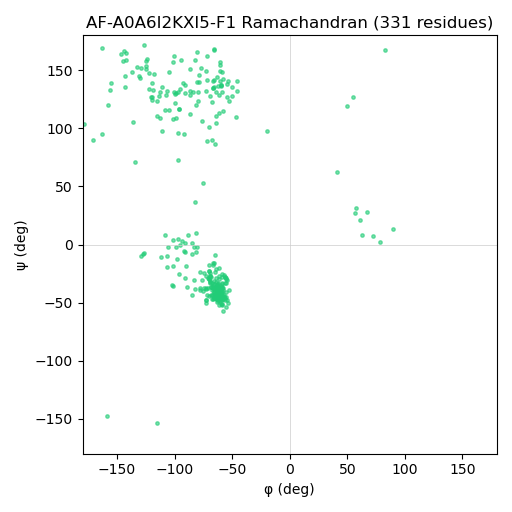9 C CA . ILE A 1 99 ? -14.477 9.965 11.949 1.00 97.31 99 ILE A CA 1
ATOM 740 C C . ILE A 1 99 ? -15.629 10.229 12.930 1.00 97.31 99 ILE A C 1
ATOM 742 O O . ILE A 1 99 ? -16.725 10.613 12.524 1.00 97.31 99 ILE A O 1
ATOM 746 N N . ARG A 1 100 ? -15.391 10.104 14.243 1.00 97.62 100 ARG A N 1
ATOM 747 C CA . ARG A 1 100 ? -16.368 10.488 15.272 1.00 97.62 100 ARG A CA 1
ATOM 748 C C . ARG A 1 100 ? -16.756 11.965 15.143 1.00 97.62 100 ARG A C 1
ATOM 750 O O . ARG A 1 100 ? -17.942 12.287 15.232 1.00 97.62 100 ARG A O 1
ATOM 757 N N . ALA A 1 101 ? -15.772 12.844 14.956 1.00 97.62 101 ALA A N 1
ATOM 758 C CA . ALA A 1 101 ? -15.990 14.278 14.806 1.00 97.62 101 ALA A CA 1
ATOM 759 C C . ALA A 1 101 ? -16.707 14.616 13.490 1.00 97.62 101 ALA A C 1
ATOM 761 O O . ALA A 1 101 ? -17.658 15.394 13.515 1.00 97.62 101 ALA A O 1
ATOM 762 N N . GLU A 1 102 ? -16.320 13.991 12.373 1.00 97.31 102 GLU A N 1
ATOM 763 C CA . GLU A 1 102 ? -16.989 14.155 11.071 1.00 97.31 102 GLU A CA 1
ATOM 764 C C . GLU A 1 102 ? -18.473 13.766 11.120 1.00 97.31 102 GLU A C 1
ATOM 766 O O . GLU A 1 102 ? -19.316 14.432 10.521 1.00 97.31 102 GLU A O 1
ATOM 771 N N . LEU A 1 103 ? -18.809 12.725 11.887 1.00 96.94 103 LEU A N 1
ATOM 772 C CA . LEU A 1 103 ? -20.186 12.271 12.094 1.00 96.94 103 LEU A CA 1
ATOM 773 C C . LEU A 1 103 ? -20.941 13.056 13.183 1.00 96.94 103 LEU A C 1
ATOM 775 O O . LEU A 1 103 ? -22.112 12.771 13.438 1.00 96.94 103 LEU A O 1
ATOM 779 N N . GLY A 1 104 ? -20.295 14.021 13.846 1.00 97.31 104 GLY A N 1
ATOM 780 C CA . GLY A 1 104 ? -20.905 14.840 14.897 1.00 97.31 104 GLY A CA 1
ATOM 781 C C . GLY A 1 104 ? -21.264 14.067 16.171 1.00 97.31 104 GLY A C 1
ATOM 782 O O . GLY A 1 104 ? -22.207 14.436 16.871 1.00 97.31 104 GLY A O 1
ATOM 783 N N . LEU A 1 105 ? -20.549 12.981 16.478 1.00 97.75 105 LEU A N 1
ATOM 784 C CA . LEU A 1 105 ? -20.844 12.109 17.617 1.00 97.75 105 LEU A CA 1
ATOM 785 C C . LEU A 1 105 ? -20.060 12.526 18.867 1.00 97.75 105 LEU A C 1
ATOM 787 O O . LEU A 1 105 ? -18.874 12.853 18.813 1.00 97.75 105 LEU A O 1
ATOM 791 N N . SER A 1 106 ? -20.708 12.485 20.030 1.00 96.44 106 SER A N 1
ATOM 792 C CA . SER A 1 106 ? -20.128 12.983 21.284 1.00 96.44 106 SER A CA 1
ATOM 793 C C . SER A 1 106 ? -19.086 12.053 21.912 1.00 96.44 106 SER A C 1
ATOM 795 O O . SER A 1 106 ? -18.165 12.552 22.553 1.00 96.44 106 SER A O 1
ATOM 797 N N . THR A 1 107 ? -19.196 10.734 21.721 1.00 98.00 107 THR A N 1
ATOM 798 C CA . THR A 1 107 ? -18.307 9.725 22.333 1.00 98.00 107 THR A CA 1
ATOM 799 C C . THR A 1 107 ? -17.993 8.574 21.375 1.00 98.00 107 THR A C 1
ATOM 801 O O . THR A 1 107 ? -18.670 8.407 20.354 1.00 98.00 107 THR A O 1
ATOM 804 N N . ILE A 1 108 ? -16.974 7.766 21.692 1.00 98.25 108 ILE A N 1
ATOM 805 C CA . ILE A 1 108 ? -16.664 6.558 20.913 1.00 98.25 108 ILE A CA 1
ATOM 806 C C . ILE A 1 108 ? -17.767 5.510 21.118 1.00 98.25 108 ILE A C 1
ATOM 808 O O . ILE A 1 108 ? -18.137 4.833 20.163 1.00 98.25 108 ILE A O 1
ATOM 812 N N . SER A 1 109 ? -18.403 5.450 22.296 1.00 98.12 109 SER A N 1
ATOM 813 C CA . SER A 1 109 ? -19.583 4.592 22.505 1.00 98.12 109 SER A CA 1
ATOM 814 C C . SER A 1 109 ? -20.744 4.941 21.564 1.00 98.12 109 SER A C 1
ATOM 816 O O . SER A 1 109 ? -21.426 4.049 21.057 1.00 98.12 109 SER A O 1
ATOM 818 N N . ALA A 1 110 ? -20.972 6.233 21.292 1.00 97.94 110 ALA A N 1
ATOM 819 C CA . ALA A 1 110 ? -21.992 6.663 20.334 1.00 97.94 110 ALA A CA 1
ATOM 820 C C . ALA A 1 110 ? -21.649 6.221 18.901 1.00 97.94 110 ALA A C 1
ATOM 822 O O . ALA A 1 110 ? -22.535 5.801 18.157 1.00 97.94 110 ALA A O 1
ATOM 823 N N . LEU A 1 111 ? -20.364 6.261 18.531 1.00 98.06 111 LEU A N 1
ATOM 824 C CA . LEU A 1 111 ? -19.878 5.701 17.269 1.00 98.06 111 LEU A CA 1
ATOM 825 C C . LEU A 1 111 ? -20.081 4.184 17.212 1.00 98.06 111 LEU A C 1
ATOM 827 O O . LEU A 1 111 ? -20.628 3.695 16.229 1.00 98.06 111 LEU A O 1
ATOM 831 N N . GLN A 1 112 ? -19.733 3.452 18.270 1.00 97.69 112 GLN A N 1
ATOM 832 C CA . GLN A 1 112 ? -19.918 2.002 18.347 1.00 97.69 112 GLN A CA 1
ATOM 833 C C . GLN A 1 112 ? -21.381 1.597 18.134 1.00 97.69 112 GLN A C 1
ATOM 835 O O . GLN A 1 112 ? -21.657 0.700 17.339 1.00 97.69 112 GLN A O 1
ATOM 840 N N . ALA A 1 113 ? -22.329 2.288 18.774 1.00 97.00 113 ALA A N 1
ATOM 841 C CA . ALA A 1 113 ? -23.754 2.030 18.573 1.00 97.00 113 ALA A CA 1
ATOM 842 C C . ALA A 1 113 ? -24.178 2.197 17.102 1.00 97.00 113 ALA A C 1
ATOM 844 O O . ALA A 1 113 ? -25.001 1.435 16.602 1.00 97.00 113 ALA A O 1
ATOM 845 N N . ARG A 1 114 ? -23.611 3.177 16.387 1.00 97.25 114 ARG A N 1
ATOM 846 C CA . ARG A 1 114 ? -23.891 3.389 14.959 1.00 97.25 114 ARG A CA 1
ATOM 847 C C . ARG A 1 114 ? -23.241 2.310 14.097 1.00 97.25 114 ARG A C 1
ATOM 849 O O . ARG A 1 114 ? -23.935 1.723 13.280 1.00 97.25 114 ARG A O 1
ATOM 856 N N . VAL A 1 115 ? -21.962 2.009 14.319 1.00 95.50 115 VAL A N 1
ATOM 857 C CA . VAL A 1 115 ? -21.204 0.980 13.581 1.00 95.50 115 VAL A CA 1
ATOM 858 C C . VAL A 1 115 ? -21.890 -0.387 13.646 1.00 95.50 115 VAL A C 1
ATOM 860 O O . VAL A 1 115 ? -21.988 -1.066 12.631 1.00 95.50 115 VAL A O 1
ATOM 863 N N . LEU A 1 116 ? -22.432 -0.764 14.809 1.00 95.12 116 LEU A N 1
ATOM 864 C CA . LEU A 1 116 ? -23.115 -2.049 15.012 1.00 95.12 116 LEU A CA 1
ATOM 865 C C . LEU A 1 116 ? -24.468 -2.179 14.292 1.00 95.12 116 LEU A C 1
ATOM 867 O O . LEU A 1 116 ? -24.989 -3.287 14.158 1.00 95.12 116 LEU A O 1
ATOM 871 N N . HIS A 1 117 ? -25.071 -1.067 13.871 1.00 95.00 117 HIS A N 1
ATOM 872 C CA . HIS A 1 117 ? -26.438 -1.045 13.342 1.00 95.00 117 HIS A CA 1
ATOM 873 C C . HIS A 1 117 ? -26.564 -0.381 11.968 1.00 95.00 117 HIS A C 1
ATOM 875 O O . HIS A 1 117 ? -27.636 -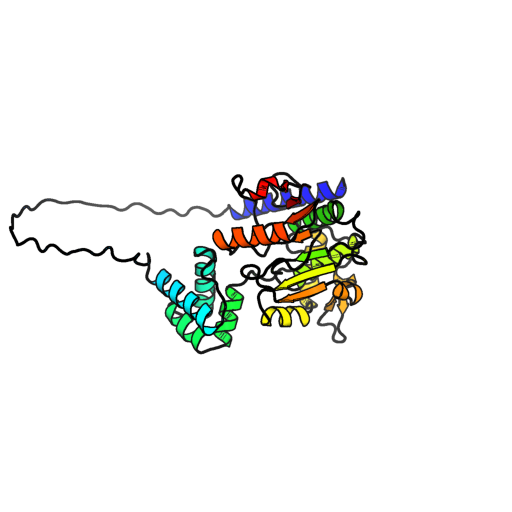0.423 11.368 1.00 95.00 117 HIS A O 1
ATOM 881 N N . ASP A 1 118 ? -25.495 0.228 11.462 1.00 94.06 118 ASP A N 1
ATOM 882 C CA . ASP A 1 118 ? -25.481 0.978 10.215 1.00 94.06 118 ASP A CA 1
ATOM 883 C C . ASP A 1 118 ? -24.229 0.633 9.405 1.00 94.06 118 ASP A C 1
ATOM 885 O O . ASP A 1 118 ? -23.119 1.074 9.712 1.00 94.06 118 ASP A O 1
ATOM 889 N N . ALA A 1 119 ? -24.432 -0.157 8.348 1.00 90.25 119 ALA A N 1
ATOM 890 C CA . ALA A 1 119 ? -23.360 -0.612 7.471 1.00 90.25 119 ALA A CA 1
ATOM 891 C C . ALA A 1 119 ? -22.601 0.554 6.819 1.00 90.25 119 ALA A C 1
ATOM 893 O O . ALA A 1 119 ? -21.388 0.476 6.677 1.00 90.25 119 ALA A O 1
ATOM 894 N N . VAL A 1 120 ? -23.277 1.668 6.509 1.00 92.62 120 VAL A N 1
ATOM 895 C CA . VAL A 1 120 ? -22.630 2.838 5.892 1.00 92.62 120 VAL A CA 1
ATOM 896 C C . VAL A 1 120 ? -21.651 3.487 6.868 1.00 92.62 120 VAL A C 1
ATOM 898 O O . VAL A 1 120 ? -20.562 3.905 6.478 1.00 92.62 120 VAL A O 1
ATOM 901 N N . VAL A 1 121 ? -22.011 3.552 8.154 1.00 94.69 121 VAL A N 1
ATOM 902 C CA . VAL A 1 121 ? -21.117 4.077 9.198 1.00 94.69 121 VAL A CA 1
ATOM 903 C C . VAL A 1 121 ? -19.967 3.111 9.475 1.00 94.69 121 VAL A C 1
ATOM 905 O O . VAL A 1 121 ? -18.843 3.561 9.688 1.00 94.69 121 VAL A O 1
ATOM 908 N N . CYS A 1 122 ? -20.226 1.800 9.450 1.00 92.75 122 CYS A N 1
ATOM 909 C CA . CYS A 1 122 ? -19.176 0.790 9.557 1.00 92.75 122 CYS A CA 1
ATOM 910 C C . CYS A 1 122 ? -18.147 0.938 8.425 1.00 92.75 122 CYS A C 1
ATOM 912 O O . CYS A 1 122 ? -16.959 1.091 8.702 1.00 92.75 122 CYS A O 1
ATOM 914 N N . ASP A 1 123 ? -18.601 1.009 7.172 1.00 89.75 123 ASP A N 1
ATOM 915 C CA . ASP A 1 123 ? -17.736 1.184 6.002 1.00 89.75 123 ASP A CA 1
ATOM 916 C C . ASP A 1 123 ? -16.934 2.491 6.077 1.00 89.75 123 ASP A C 1
ATOM 918 O O . ASP A 1 123 ? -15.740 2.510 5.771 1.00 89.75 123 ASP A O 1
ATOM 922 N N . ALA A 1 124 ? -17.555 3.582 6.539 1.00 92.38 124 ALA A N 1
ATOM 923 C CA . ALA A 1 124 ? -16.875 4.859 6.739 1.00 92.38 124 ALA A CA 1
ATOM 924 C C . ALA A 1 124 ? -15.778 4.776 7.816 1.00 92.38 124 ALA A C 1
ATOM 926 O O . ALA A 1 124 ? -14.674 5.281 7.605 1.00 92.38 124 ALA A O 1
ATOM 927 N N . LEU A 1 125 ? -16.044 4.106 8.945 1.00 95.06 125 LEU A N 1
ATOM 928 C CA . LEU A 1 125 ? -15.038 3.866 9.981 1.00 95.06 125 LEU A CA 1
ATOM 929 C C . LEU A 1 125 ? -13.894 2.996 9.451 1.00 95.06 125 LEU A C 1
ATOM 931 O O . LEU A 1 125 ? -12.734 3.349 9.639 1.00 95.06 125 LEU A O 1
ATOM 935 N N . LEU A 1 126 ? -14.200 1.892 8.767 1.00 90.88 126 LEU A N 1
ATOM 936 C CA . LEU A 1 126 ? -13.180 1.025 8.176 1.00 90.88 126 LEU A CA 1
ATOM 937 C C . LEU A 1 126 ? -12.314 1.811 7.189 1.00 90.88 126 LEU A C 1
ATOM 939 O O . LEU A 1 126 ? -11.089 1.774 7.285 1.00 90.88 126 LEU A O 1
ATOM 943 N N . ARG A 1 127 ? -12.926 2.612 6.307 1.00 88.88 127 ARG A N 1
ATOM 944 C CA . ARG A 1 127 ? -12.201 3.493 5.381 1.00 88.88 127 ARG A CA 1
ATOM 945 C C . ARG A 1 127 ? -11.296 4.487 6.107 1.00 88.88 127 ARG A C 1
ATOM 947 O O . ARG A 1 127 ? -10.179 4.702 5.649 1.00 88.88 127 ARG A O 1
ATOM 954 N N . ALA A 1 128 ? -11.753 5.066 7.216 1.00 92.00 128 ALA A N 1
ATOM 955 C CA . ALA A 1 128 ? -10.955 5.981 8.028 1.00 92.00 128 ALA A CA 1
ATOM 956 C C . ALA A 1 128 ? -9.796 5.276 8.753 1.00 92.00 128 ALA A C 1
ATOM 958 O O . ALA A 1 128 ? -8.752 5.889 8.969 1.00 92.00 128 ALA A O 1
ATOM 959 N N . LEU A 1 129 ? -9.965 4.002 9.124 1.00 91.94 129 LEU A N 1
ATOM 960 C CA . LEU A 1 129 ? -8.931 3.189 9.768 1.00 91.94 129 LEU A CA 1
ATOM 961 C C . LEU A 1 129 ? -7.815 2.772 8.806 1.00 91.94 129 LEU A C 1
ATOM 963 O O . LEU A 1 129 ? -6.678 2.604 9.248 1.00 91.94 129 LEU A O 1
ATOM 967 N N . TYR A 1 130 ? -8.097 2.664 7.509 1.00 87.12 130 TYR A N 1
ATOM 968 C CA . TYR A 1 130 ? -7.093 2.357 6.493 1.00 87.12 130 TYR A CA 1
ATOM 969 C C . TYR A 1 130 ? -6.123 3.510 6.215 1.00 87.12 130 TYR A C 1
ATOM 971 O O . TYR A 1 130 ? -6.349 4.669 6.575 1.00 87.12 130 TYR A O 1
ATOM 979 N N . VAL A 1 131 ? -4.992 3.177 5.593 1.00 84.50 131 VAL A N 1
ATOM 980 C CA . VAL A 1 131 ? -4.033 4.170 5.100 1.00 84.50 131 VAL A CA 1
ATOM 981 C C . VAL A 1 131 ? -4.674 4.963 3.960 1.00 84.50 131 VAL A C 1
ATOM 983 O O . VAL A 1 131 ? -5.418 4.421 3.139 1.00 84.50 131 VAL A O 1
ATOM 986 N N . ALA A 1 132 ? -4.411 6.270 3.928 1.00 86.00 132 ALA A N 1
ATOM 987 C CA . ALA A 1 132 ? -4.972 7.155 2.917 1.00 86.00 132 ALA A CA 1
ATOM 988 C C . ALA A 1 132 ? -4.560 6.708 1.499 1.00 86.00 132 ALA A C 1
ATOM 990 O O . ALA A 1 132 ? -3.387 6.382 1.284 1.00 86.00 132 ALA A O 1
ATOM 991 N N . PRO A 1 133 ? -5.482 6.723 0.515 1.00 88.00 133 PRO A N 1
ATOM 992 C CA . PRO A 1 133 ? -5.139 6.379 -0.856 1.00 88.00 133 PRO A CA 1
ATOM 993 C C . PRO A 1 133 ? -4.051 7.298 -1.420 1.00 88.00 133 PRO A C 1
ATOM 995 O O . PRO A 1 133 ? -4.158 8.524 -1.363 1.00 88.00 133 PRO A O 1
ATOM 998 N N . ALA A 1 134 ? -3.037 6.685 -2.017 1.00 91.75 134 ALA A N 1
ATOM 999 C CA . ALA A 1 134 ? -2.006 7.330 -2.804 1.00 91.75 134 ALA A CA 1
ATOM 1000 C C . ALA A 1 134 ? -2.603 8.091 -3.982 1.00 91.75 134 ALA A C 1
ATOM 1002 O O . ALA A 1 134 ? -3.578 7.652 -4.607 1.00 91.75 134 ALA A O 1
ATOM 1003 N N . GLN A 1 135 ? -1.942 9.179 -4.357 1.00 94.94 135 GLN A N 1
ATOM 1004 C CA . GLN A 1 135 ? -2.117 9.742 -5.687 1.00 94.94 135 GLN A CA 1
ATOM 1005 C C . GLN A 1 135 ? -0.949 9.346 -6.580 1.00 94.94 135 GLN A C 1
ATOM 1007 O O . GLN A 1 135 ? 0.139 9.025 -6.108 1.00 94.94 135 GLN A O 1
ATOM 1012 N N . MET A 1 136 ? -1.157 9.370 -7.894 1.00 96.25 136 MET A N 1
ATOM 1013 C CA . MET A 1 136 ? -0.070 9.051 -8.808 1.00 96.25 136 MET A CA 1
ATOM 1014 C C . MET A 1 136 ? 1.077 10.051 -8.647 1.00 96.25 136 MET A C 1
ATOM 1016 O O . MET A 1 136 ? 0.863 11.263 -8.748 1.00 96.25 136 MET A O 1
ATOM 1020 N N . PHE A 1 137 ? 2.289 9.524 -8.459 1.00 96.56 137 PHE A N 1
ATOM 1021 C CA . PHE A 1 137 ? 3.522 10.307 -8.327 1.00 96.56 137 PHE A CA 1
ATOM 1022 C C . PHE A 1 137 ? 3.502 11.351 -7.187 1.00 96.56 137 PHE A C 1
ATOM 1024 O O . PHE A 1 137 ? 4.160 12.385 -7.303 1.00 96.56 137 PHE A O 1
ATOM 1031 N N . ASP A 1 138 ? 2.719 11.121 -6.126 1.00 93.31 138 ASP A N 1
ATOM 1032 C CA . ASP A 1 138 ? 2.542 12.058 -5.003 1.00 93.31 138 ASP A CA 1
ATOM 1033 C C . ASP A 1 138 ? 3.832 12.347 -4.220 1.00 93.31 138 ASP A C 1
ATOM 1035 O O . ASP A 1 138 ? 4.028 13.485 -3.798 1.00 93.31 138 ASP A O 1
ATOM 1039 N N . ASP A 1 139 ? 4.726 11.366 -4.104 1.00 92.56 139 ASP A N 1
ATOM 1040 C CA . ASP A 1 139 ? 6.031 11.499 -3.453 1.00 92.56 139 ASP A CA 1
ATOM 1041 C C . ASP A 1 139 ? 7.182 11.371 -4.472 1.00 92.56 139 ASP A C 1
ATOM 1043 O O . ASP A 1 139 ? 7.480 10.298 -5.012 1.00 92.56 139 ASP A O 1
ATOM 1047 N N . ALA A 1 140 ? 7.853 12.494 -4.746 1.00 93.06 140 ALA A N 1
ATOM 1048 C CA . ALA A 1 140 ? 8.942 12.556 -5.719 1.00 93.06 140 ALA A CA 1
ATOM 1049 C C . ALA A 1 140 ? 10.208 11.817 -5.256 1.00 93.06 140 ALA A C 1
ATOM 1051 O O . ALA A 1 140 ? 10.964 11.307 -6.099 1.00 93.06 140 ALA A O 1
ATOM 1052 N N . LEU A 1 141 ? 10.453 11.746 -3.943 1.00 90.31 141 LEU A N 1
ATOM 1053 C CA . LEU A 1 141 ? 11.574 11.005 -3.382 1.00 90.31 141 LEU A CA 1
ATOM 1054 C C . LEU A 1 141 ? 11.304 9.501 -3.479 1.00 90.31 141 LEU A C 1
ATOM 1056 O O . LEU A 1 141 ? 12.156 8.779 -4.006 1.00 90.31 141 LEU A O 1
ATOM 1060 N N . GLU A 1 142 ? 10.115 9.046 -3.069 1.00 91.50 142 GLU A N 1
ATOM 1061 C CA . GLU A 1 142 ? 9.672 7.650 -3.191 1.00 91.50 142 GLU A CA 1
ATOM 1062 C C . GLU A 1 142 ? 9.789 7.184 -4.648 1.00 91.50 142 GLU A C 1
ATOM 1064 O O . GLU A 1 142 ? 10.390 6.143 -4.926 1.00 91.50 142 GLU A O 1
ATOM 1069 N N . VAL A 1 143 ? 9.302 7.983 -5.605 1.00 94.50 143 VAL A N 1
ATOM 1070 C CA . VAL A 1 143 ? 9.388 7.660 -7.037 1.00 94.50 143 VAL A CA 1
ATOM 1071 C C . VAL A 1 143 ? 10.837 7.590 -7.525 1.00 94.50 143 VAL A C 1
ATOM 1073 O O . VAL A 1 143 ? 11.194 6.682 -8.284 1.00 94.50 143 VAL A O 1
ATOM 1076 N N . SER A 1 144 ? 11.691 8.525 -7.106 1.00 92.25 144 SER A N 1
ATOM 1077 C CA . SER A 1 144 ? 13.106 8.537 -7.500 1.00 92.25 144 SER A CA 1
ATOM 1078 C C . SER A 1 144 ? 13.850 7.309 -6.966 1.00 92.25 144 SER A C 1
ATOM 1080 O O . SER A 1 144 ? 14.623 6.678 -7.696 1.00 92.25 144 SER A O 1
ATOM 1082 N N . MET A 1 145 ? 13.579 6.940 -5.712 1.00 92.25 145 MET A N 1
ATOM 1083 C CA . MET A 1 145 ? 14.124 5.750 -5.061 1.00 92.25 145 MET A CA 1
ATOM 1084 C C . MET A 1 145 ? 13.624 4.462 -5.706 1.00 92.25 145 MET A C 1
ATOM 1086 O O . MET A 1 145 ? 14.415 3.545 -5.956 1.00 92.25 145 MET A O 1
ATOM 1090 N N . LEU A 1 146 ? 12.340 4.415 -6.055 1.00 94.25 146 LEU A N 1
ATOM 1091 C CA . LEU A 1 146 ? 11.748 3.297 -6.772 1.00 94.25 146 LEU A CA 1
ATOM 1092 C C . LEU A 1 146 ? 12.412 3.123 -8.138 1.00 94.25 146 LEU A C 1
ATOM 1094 O O . LEU A 1 146 ? 12.930 2.045 -8.419 1.00 94.25 146 LEU A O 1
ATOM 1098 N N . ARG A 1 147 ? 12.508 4.184 -8.950 1.00 93.56 147 ARG A N 1
ATOM 1099 C CA . ARG A 1 147 ? 13.163 4.135 -10.269 1.00 93.56 147 ARG A CA 1
ATOM 1100 C C . ARG A 1 147 ? 14.601 3.616 -10.180 1.00 93.56 147 ARG A C 1
ATOM 1102 O O . ARG A 1 147 ? 14.997 2.743 -10.950 1.00 93.56 147 ARG A O 1
ATOM 1109 N N . PHE A 1 148 ? 15.374 4.105 -9.209 1.00 91.94 148 PHE A N 1
ATOM 1110 C CA . PHE A 1 148 ? 16.726 3.605 -8.945 1.00 91.94 148 PHE A CA 1
ATOM 1111 C C . PHE A 1 148 ? 16.752 2.117 -8.612 1.00 91.94 148 PHE A C 1
ATOM 1113 O O . PHE A 1 148 ? 17.540 1.362 -9.189 1.00 91.94 148 PHE A O 1
ATOM 1120 N N . SER A 1 149 ? 15.860 1.684 -7.733 1.00 92.19 149 SER A N 1
ATOM 1121 C CA . SER A 1 149 ? 15.799 0.303 -7.269 1.00 92.19 149 SER A CA 1
ATOM 1122 C C . SER A 1 149 ? 15.357 -0.671 -8.365 1.00 92.19 149 SER A C 1
ATOM 1124 O O . SER A 1 149 ? 15.913 -1.768 -8.457 1.00 92.19 149 SER A O 1
ATOM 1126 N N . LEU A 1 150 ? 14.433 -0.267 -9.249 1.00 93.69 150 LEU A N 1
ATOM 1127 C CA . LEU A 1 150 ? 14.055 -1.042 -10.441 1.00 93.69 150 LEU A CA 1
ATOM 1128 C C . LEU A 1 150 ? 15.288 -1.318 -11.315 1.00 93.69 150 LEU A C 1
ATOM 1130 O O . LEU A 1 150 ? 15.524 -2.452 -11.740 1.00 93.69 150 LEU A O 1
ATOM 1134 N N . GLY A 1 151 ? 16.121 -0.290 -11.502 1.00 87.25 151 GLY A N 1
ATOM 1135 C CA . GLY A 1 151 ? 17.405 -0.372 -12.190 1.00 87.25 151 GLY A CA 1
ATOM 1136 C C . GLY A 1 151 ? 18.340 -1.423 -11.589 1.00 87.25 151 GLY A C 1
ATOM 1137 O O . GLY A 1 151 ? 18.818 -2.313 -12.291 1.00 87.25 151 GLY A O 1
ATOM 1138 N N . VAL A 1 152 ? 18.565 -1.330 -10.278 1.00 85.56 152 VAL A N 1
ATOM 1139 C CA . VAL A 1 152 ? 19.513 -2.174 -9.532 1.00 85.56 152 VAL A CA 1
ATOM 1140 C C . VAL A 1 152 ? 19.071 -3.636 -9.453 1.00 85.56 152 VAL A C 1
ATOM 1142 O O . VAL A 1 152 ? 19.922 -4.528 -9.483 1.00 85.56 152 VAL A O 1
ATOM 1145 N N . CYS A 1 153 ? 17.770 -3.893 -9.319 1.00 89.06 153 CYS A N 1
ATOM 1146 C CA . CYS A 1 153 ? 17.271 -5.216 -8.952 1.00 89.06 153 CYS A CA 1
ATOM 1147 C C . CYS A 1 153 ? 16.703 -6.016 -10.133 1.00 89.06 153 CYS A C 1
ATOM 1149 O O . CYS A 1 153 ? 16.870 -7.232 -10.178 1.00 89.06 153 CYS A O 1
ATOM 1151 N N . LEU A 1 154 ? 16.060 -5.364 -11.109 1.00 93.00 154 LEU A N 1
ATOM 1152 C CA . LEU A 1 154 ? 15.225 -6.083 -12.080 1.00 93.00 154 LEU A CA 1
ATOM 1153 C C . LEU A 1 154 ? 15.888 -6.316 -13.447 1.00 93.00 154 LEU A C 1
ATOM 1155 O O . LEU A 1 154 ? 15.446 -7.185 -14.196 1.00 93.00 154 LEU A O 1
ATOM 1159 N N . HIS A 1 155 ? 16.950 -5.583 -13.805 1.00 88.06 155 HIS A N 1
ATOM 1160 C CA . HIS A 1 155 ? 17.554 -5.679 -15.146 1.00 88.06 155 HIS A CA 1
ATOM 1161 C C . HIS A 1 155 ? 18.099 -7.074 -15.483 1.00 88.06 155 HIS A C 1
ATOM 1163 O O . HIS A 1 155 ? 17.960 -7.519 -16.624 1.00 88.06 155 HIS A O 1
ATOM 1169 N N . GLY A 1 156 ? 18.694 -7.751 -14.497 1.00 87.19 156 GLY A N 1
ATOM 1170 C CA . GLY A 1 156 ? 19.289 -9.081 -14.649 1.00 87.19 156 GLY A CA 1
ATOM 1171 C C . GLY A 1 156 ? 18.308 -10.246 -14.499 1.00 87.19 156 GLY A C 1
ATOM 1172 O O . GLY A 1 156 ? 18.730 -11.395 -14.576 1.00 87.19 156 GLY A O 1
ATOM 1173 N N . VAL A 1 157 ? 17.022 -9.974 -14.269 1.00 92.38 157 VAL A N 1
ATOM 1174 C CA . VAL A 1 157 ? 16.011 -10.998 -13.988 1.00 92.38 157 VAL A CA 1
ATOM 1175 C C . VAL A 1 157 ? 15.114 -11.177 -15.209 1.00 92.38 157 VAL A C 1
ATOM 1177 O O . VAL A 1 157 ? 14.636 -10.203 -15.789 1.00 92.38 157 VAL A O 1
ATOM 1180 N N . ALA A 1 158 ? 14.891 -12.430 -15.615 1.00 92.19 158 ALA A N 1
ATOM 1181 C CA . ALA A 1 158 ? 14.114 -12.743 -16.815 1.00 92.19 158 ALA A CA 1
ATOM 1182 C C . ALA A 1 158 ? 12.616 -12.430 -16.655 1.00 92.19 158 ALA A C 1
ATOM 1184 O O . ALA A 1 158 ? 12.026 -11.842 -17.557 1.00 92.19 158 ALA A O 1
ATOM 1185 N N . LEU A 1 159 ? 12.024 -12.807 -15.516 1.00 95.00 159 LEU A N 1
ATOM 1186 C CA . LEU A 1 159 ? 10.605 -12.614 -15.188 1.00 95.00 159 LEU A CA 1
ATOM 1187 C C . LEU A 1 159 ? 10.465 -12.076 -13.753 1.00 95.00 159 LEU A C 1
ATOM 1189 O O . LEU A 1 159 ? 10.108 -12.831 -12.848 1.00 95.00 159 LEU A O 1
ATOM 1193 N N . PRO A 1 160 ? 10.847 -10.811 -13.503 1.00 96.69 160 PRO A N 1
ATOM 1194 C CA . PRO A 1 160 ? 10.800 -10.239 -12.166 1.00 96.69 160 PRO A CA 1
ATOM 1195 C C . PRO A 1 160 ? 9.366 -10.109 -11.641 1.00 96.69 160 PRO A C 1
ATOM 1197 O O . PRO A 1 160 ? 8.458 -9.700 -12.364 1.00 96.69 160 PRO A O 1
ATOM 1200 N N . ARG A 1 161 ? 9.186 -10.380 -10.349 1.00 98.19 161 ARG A N 1
ATOM 1201 C CA . ARG A 1 161 ? 7.939 -10.143 -9.615 1.00 98.19 161 ARG A CA 1
ATOM 1202 C C . ARG A 1 161 ? 8.139 -9.043 -8.583 1.00 98.19 161 ARG A C 1
ATOM 1204 O O . ARG A 1 161 ? 9.095 -9.089 -7.803 1.00 98.19 161 ARG A O 1
ATOM 1211 N N . VAL A 1 162 ? 7.230 -8.075 -8.572 1.00 98.44 162 VAL A N 1
ATOM 1212 C CA . VAL A 1 162 ? 7.185 -6.986 -7.591 1.00 98.44 162 VAL A CA 1
ATOM 1213 C C . VAL A 1 162 ? 5.914 -7.121 -6.769 1.00 98.44 162 VAL A C 1
ATOM 1215 O O . VAL A 1 162 ? 4.825 -7.126 -7.334 1.00 98.44 162 VAL A O 1
ATOM 1218 N N . TRP A 1 163 ? 6.037 -7.206 -5.450 1.00 98.44 163 TRP A N 1
ATOM 1219 C CA . TRP A 1 163 ? 4.896 -7.174 -4.543 1.00 98.44 163 TRP A CA 1
ATOM 1220 C C . TRP A 1 163 ? 4.689 -5.760 -4.009 1.00 98.44 163 TRP A C 1
ATOM 1222 O O . TRP A 1 163 ? 5.540 -5.220 -3.305 1.00 98.44 163 TRP A O 1
ATOM 1232 N N . LEU A 1 164 ? 3.550 -5.164 -4.343 1.00 97.25 164 LEU A N 1
ATOM 1233 C CA . LEU A 1 164 ? 3.034 -3.960 -3.711 1.00 97.25 164 LEU A CA 1
ATOM 1234 C C . LEU A 1 164 ? 2.117 -4.385 -2.558 1.00 97.25 164 LEU A C 1
ATOM 1236 O O . LEU A 1 164 ? 0.956 -4.740 -2.777 1.00 97.25 164 LEU A O 1
ATOM 1240 N N . ALA A 1 165 ? 2.687 -4.431 -1.355 1.00 95.88 165 ALA A N 1
ATOM 1241 C CA . ALA A 1 165 ? 2.022 -4.945 -0.166 1.00 95.88 165 ALA A CA 1
ATOM 1242 C C . ALA A 1 165 ? 1.071 -3.898 0.420 1.00 95.88 165 ALA A C 1
ATOM 1244 O O . ALA A 1 165 ? 1.474 -2.752 0.605 1.00 95.88 165 ALA A O 1
ATOM 1245 N N . ASP A 1 166 ? -0.165 -4.324 0.699 1.00 91.44 166 ASP A N 1
ATOM 1246 C CA . ASP A 1 166 ? -1.279 -3.495 1.192 1.00 91.44 166 ASP A CA 1
ATOM 1247 C C . ASP A 1 166 ? -1.332 -2.131 0.493 1.00 91.44 166 ASP A C 1
ATOM 1249 O O . ASP A 1 166 ? -1.074 -1.063 1.049 1.00 91.44 166 ASP A O 1
ATOM 1253 N N . CYS A 1 167 ? -1.552 -2.223 -0.816 1.00 88.50 167 CYS A N 1
ATOM 1254 C CA . CYS A 1 167 ? -1.504 -1.122 -1.749 1.00 88.50 167 CYS A CA 1
ATOM 1255 C C . CYS A 1 167 ? -2.435 0.004 -1.293 1.00 88.50 167 CYS A C 1
ATOM 1257 O O . CYS A 1 167 ? -3.639 -0.197 -1.118 1.00 88.50 167 CYS A O 1
ATOM 1259 N N . ALA A 1 168 ? -1.890 1.218 -1.199 1.00 88.44 168 ALA A N 1
ATOM 1260 C CA . ALA A 1 168 ? -2.631 2.431 -0.877 1.00 88.44 168 ALA A CA 1
ATOM 1261 C C . ALA A 1 168 ? -3.465 2.903 -2.086 1.00 88.44 168 ALA A C 1
ATOM 1263 O O . ALA A 1 168 ? -3.354 4.035 -2.544 1.00 88.44 168 ALA A O 1
ATOM 1264 N N . GLY A 1 169 ? -4.290 2.025 -2.651 1.00 90.44 169 GLY A N 1
ATOM 1265 C CA . GLY A 1 169 ? -5.167 2.303 -3.784 1.00 90.44 169 GLY A CA 1
ATOM 1266 C C . GLY A 1 169 ? -4.512 2.207 -5.167 1.00 90.44 169 GLY A C 1
ATOM 1267 O O . GLY A 1 169 ? -3.293 2.181 -5.340 1.00 90.44 169 GLY A O 1
ATOM 1268 N N . VAL A 1 170 ? -5.364 2.193 -6.198 1.00 95.25 170 VAL A N 1
ATOM 1269 C CA . VAL A 1 170 ? -4.977 1.855 -7.582 1.00 95.25 170 VAL A CA 1
ATOM 1270 C C . VAL A 1 170 ? -3.841 2.720 -8.144 1.00 95.25 170 VAL A C 1
ATOM 1272 O O . VAL A 1 170 ? -3.020 2.257 -8.935 1.00 95.25 170 VAL A O 1
ATOM 1275 N N . GLN A 1 171 ? -3.782 3.990 -7.737 1.00 95.94 171 GLN A N 1
ATOM 1276 C CA . GLN A 1 171 ? -2.853 4.969 -8.294 1.00 95.94 171 GLN A CA 1
ATOM 1277 C C . GLN A 1 171 ? -1.396 4.667 -7.918 1.00 95.94 171 GLN A C 1
ATOM 1279 O O . GLN A 1 171 ? -0.489 4.982 -8.693 1.00 95.94 171 GLN A O 1
ATOM 1284 N N . GLN A 1 172 ? -1.162 3.996 -6.786 1.00 95.50 172 GLN A N 1
ATOM 1285 C CA . GLN A 1 172 ? 0.169 3.518 -6.418 1.00 95.50 172 GLN A CA 1
ATOM 1286 C C . GLN A 1 172 ? 0.637 2.419 -7.386 1.00 95.50 172 GLN A C 1
ATOM 1288 O O . GLN A 1 172 ? 1.736 2.498 -7.938 1.00 95.50 172 GLN A O 1
ATOM 1293 N N . ALA A 1 173 ? -0.226 1.436 -7.673 1.00 97.25 173 ALA A N 1
ATOM 1294 C CA . ALA A 1 173 ? 0.073 0.369 -8.630 1.00 97.25 173 ALA A CA 1
ATOM 1295 C C . ALA A 1 173 ? 0.275 0.912 -10.054 1.00 97.25 173 ALA A C 1
ATOM 1297 O O . ALA A 1 173 ? 1.188 0.487 -10.762 1.00 97.25 173 ALA A O 1
ATOM 1298 N N . TRP A 1 174 ? -0.522 1.902 -10.468 1.00 97.88 174 TRP A N 1
ATOM 1299 C CA . TRP A 1 174 ? -0.346 2.564 -11.763 1.00 97.88 174 TRP A CA 1
ATOM 1300 C C . TRP A 1 174 ? 0.951 3.366 -11.848 1.00 97.88 174 TRP A C 1
ATOM 1302 O O . TRP A 1 174 ? 1.587 3.363 -12.898 1.00 97.88 174 TRP A O 1
ATOM 1312 N N . THR A 1 175 ? 1.379 4.011 -10.759 1.00 97.75 175 THR A N 1
ATOM 1313 C CA . THR A 1 175 ? 2.684 4.690 -10.703 1.00 97.75 175 THR A CA 1
ATOM 1314 C C . THR A 1 175 ? 3.808 3.694 -10.979 1.00 97.75 175 THR A C 1
ATOM 1316 O O . THR A 1 175 ? 4.638 3.934 -11.855 1.00 97.75 175 THR A O 1
ATOM 1319 N N . LEU A 1 176 ? 3.789 2.532 -10.317 1.00 97.69 176 LEU A N 1
ATOM 1320 C CA . LEU A 1 176 ? 4.759 1.461 -10.559 1.00 97.69 176 LEU A CA 1
ATOM 1321 C C . LEU A 1 176 ? 4.700 0.930 -12.002 1.00 97.69 176 LEU A C 1
ATOM 1323 O O . LEU A 1 176 ? 5.745 0.762 -12.627 1.00 97.69 176 LEU A O 1
ATOM 1327 N N . ALA A 1 177 ? 3.506 0.700 -12.552 1.00 98.12 177 ALA A N 1
ATOM 1328 C CA . ALA A 1 177 ? 3.345 0.223 -13.926 1.00 98.12 177 ALA A CA 1
ATOM 1329 C C . ALA A 1 177 ? 3.910 1.214 -14.960 1.00 98.12 177 ALA A C 1
ATOM 1331 O O . ALA A 1 177 ? 4.629 0.812 -15.874 1.00 98.12 177 ALA A O 1
ATOM 1332 N N . VAL A 1 178 ? 3.647 2.514 -14.784 1.00 98.12 178 VAL A N 1
ATOM 1333 C CA . VAL A 1 178 ? 4.205 3.573 -15.641 1.00 98.12 178 VAL A CA 1
ATOM 1334 C C . VAL A 1 178 ? 5.726 3.650 -15.504 1.00 98.12 178 VAL A C 1
ATOM 1336 O O . VAL A 1 178 ? 6.421 3.764 -16.510 1.00 98.12 178 VAL A O 1
ATOM 1339 N N . LEU A 1 179 ? 6.270 3.546 -14.287 1.00 97.38 179 LEU A N 1
ATOM 1340 C CA . LEU A 1 179 ? 7.722 3.527 -14.081 1.00 97.38 179 LEU A CA 1
ATOM 1341 C C . LEU A 1 179 ? 8.379 2.327 -14.766 1.00 97.38 179 LEU A C 1
ATOM 1343 O O . LEU A 1 179 ? 9.399 2.483 -15.430 1.00 97.38 179 LEU A O 1
ATOM 1347 N N . LEU A 1 180 ? 7.783 1.139 -14.659 1.00 97.50 180 LEU A N 1
ATOM 1348 C CA . LEU A 1 180 ? 8.271 -0.051 -15.353 1.00 97.50 180 LEU A CA 1
ATOM 1349 C C . LEU A 1 180 ? 8.230 0.109 -16.877 1.00 97.50 180 LEU A C 1
ATOM 1351 O O . LEU A 1 180 ? 9.129 -0.390 -17.548 1.00 97.50 180 LEU A O 1
ATOM 1355 N N . GLU A 1 181 ? 7.224 0.788 -17.430 1.00 97.19 181 GLU A N 1
ATOM 1356 C CA . GLU A 1 181 ? 7.149 1.076 -18.869 1.00 97.19 181 GLU A CA 1
ATOM 1357 C C . GLU A 1 181 ? 8.278 2.020 -19.299 1.00 97.19 181 GLU A C 1
ATOM 1359 O O . GLU A 1 181 ? 8.994 1.742 -20.261 1.00 97.19 181 GLU A O 1
ATOM 1364 N N . GLN A 1 182 ? 8.504 3.090 -18.534 1.00 95.19 182 GLN A N 1
ATOM 1365 C CA . GLN A 1 182 ? 9.578 4.054 -18.788 1.00 95.19 182 GLN A CA 1
ATOM 1366 C C . GLN A 1 182 ? 10.978 3.441 -18.707 1.00 95.19 182 GLN A C 1
ATOM 1368 O O . GLN A 1 182 ? 11.868 3.856 -19.444 1.00 95.19 182 GLN A O 1
ATOM 1373 N N . GLU A 1 183 ? 11.175 2.463 -17.824 1.00 94.12 183 GLU A N 1
ATOM 1374 C CA . GLU A 1 183 ? 12.441 1.739 -17.680 1.00 94.12 183 GLU A CA 1
ATOM 1375 C C . GLU A 1 183 ? 12.532 0.509 -18.606 1.00 94.12 183 GLU A C 1
ATOM 1377 O O . GLU A 1 183 ? 13.464 -0.282 -18.489 1.00 94.12 183 GLU A O 1
ATOM 1382 N N . HIS A 1 184 ? 11.579 0.322 -19.530 1.00 94.75 184 HIS A N 1
ATOM 1383 C CA . HIS A 1 184 ? 11.518 -0.812 -20.464 1.00 94.75 184 HIS A CA 1
ATOM 1384 C C . HIS A 1 184 ? 11.482 -2.197 -19.785 1.00 94.75 184 HIS A C 1
ATOM 1386 O O . HIS A 1 184 ? 11.968 -3.196 -20.321 1.00 94.75 184 HIS A O 1
ATOM 1392 N N . LEU A 1 185 ? 10.877 -2.273 -18.600 1.00 96.44 185 LEU A N 1
ATOM 1393 C CA . LEU A 1 185 ? 10.728 -3.487 -17.794 1.00 96.44 185 LEU A CA 1
ATOM 1394 C C . LEU A 1 185 ? 9.292 -4.043 -17.807 1.00 96.44 185 LEU A C 1
ATOM 1396 O O . LEU A 1 185 ? 9.102 -5.230 -17.541 1.00 96.44 185 LEU A O 1
ATOM 1400 N N . ALA A 1 186 ? 8.283 -3.238 -18.159 1.00 96.38 186 ALA A N 1
ATOM 1401 C CA . ALA A 1 186 ? 6.866 -3.619 -18.062 1.00 96.38 186 ALA A CA 1
ATOM 1402 C C . ALA A 1 186 ? 6.499 -4.911 -18.815 1.00 96.38 186 ALA A C 1
ATOM 1404 O O . ALA A 1 186 ? 5.665 -5.684 -18.352 1.00 96.38 186 ALA A O 1
ATOM 1405 N N . GLN A 1 187 ? 7.147 -5.204 -19.947 1.00 94.94 187 GLN A N 1
ATOM 1406 C CA . GLN A 1 187 ? 6.838 -6.397 -20.748 1.00 94.94 187 GLN A CA 1
ATOM 1407 C C . GLN A 1 187 ? 7.183 -7.732 -20.070 1.00 94.94 187 GLN A C 1
ATOM 1409 O O . GLN A 1 187 ? 6.726 -8.781 -20.529 1.00 94.94 187 GLN A O 1
ATOM 1414 N N . ARG A 1 188 ? 7.992 -7.726 -19.009 1.00 95.38 188 ARG A N 1
ATOM 1415 C CA . ARG A 1 188 ? 8.437 -8.952 -18.327 1.00 95.38 188 ARG A CA 1
ATOM 1416 C C . ARG A 1 188 ? 8.228 -8.942 -16.818 1.00 95.38 188 ARG A C 1
ATOM 1418 O O . ARG A 1 188 ? 8.404 -9.982 -16.196 1.00 95.38 188 ARG A O 1
ATOM 1425 N N . THR A 1 189 ? 7.867 -7.797 -16.245 1.00 98.06 189 THR A N 1
ATOM 1426 C CA . THR A 1 189 ? 7.626 -7.666 -14.809 1.00 98.06 189 THR A CA 1
ATOM 1427 C C . THR A 1 189 ? 6.161 -7.920 -14.475 1.00 98.06 189 THR A C 1
ATOM 1429 O O . THR A 1 189 ? 5.276 -7.312 -15.074 1.00 98.06 189 THR A O 1
ATOM 1432 N N . GLU A 1 190 ? 5.907 -8.777 -13.489 1.00 98.12 190 GLU A N 1
ATOM 1433 C CA . GLU A 1 190 ? 4.587 -8.939 -12.874 1.00 98.12 190 GLU A CA 1
ATOM 1434 C C . GLU A 1 190 ? 4.504 -8.108 -11.592 1.00 98.12 190 GLU A C 1
ATOM 1436 O O . GLU A 1 190 ? 5.390 -8.176 -10.737 1.00 98.12 190 GLU A O 1
ATOM 1441 N N . ILE A 1 191 ? 3.429 -7.338 -11.446 1.00 98.56 191 ILE A N 1
ATOM 1442 C CA . ILE A 1 191 ? 3.085 -6.639 -10.210 1.00 98.56 191 ILE A CA 1
ATOM 1443 C C . ILE A 1 191 ? 2.019 -7.465 -9.497 1.00 98.56 191 ILE A C 1
ATOM 1445 O O . ILE A 1 191 ? 0.940 -7.688 -10.037 1.00 98.56 191 ILE A O 1
ATOM 1449 N N . TYR A 1 192 ? 2.296 -7.872 -8.268 1.00 98.38 192 TYR A N 1
ATOM 1450 C CA . TYR A 1 192 ? 1.307 -8.418 -7.349 1.00 98.38 192 TYR A CA 1
ATOM 1451 C C . TYR A 1 192 ? 0.905 -7.280 -6.423 1.00 98.38 192 TYR A C 1
ATOM 1453 O O . TYR A 1 192 ? 1.718 -6.830 -5.625 1.00 98.38 192 TYR A O 1
ATOM 1461 N N . ALA A 1 193 ? -0.310 -6.763 -6.564 1.00 97.75 193 ALA A N 1
ATOM 1462 C CA . ALA A 1 193 ? -0.829 -5.694 -5.724 1.00 97.75 193 ALA A CA 1
ATOM 1463 C C . ALA A 1 193 ? -1.891 -6.276 -4.796 1.00 97.75 193 ALA A C 1
ATOM 1465 O O . ALA A 1 193 ? -2.924 -6.775 -5.251 1.00 97.75 193 ALA A O 1
ATOM 1466 N N . THR A 1 194 ? -1.621 -6.248 -3.495 1.00 96.62 194 THR A N 1
ATOM 1467 C CA . THR A 1 194 ? -2.544 -6.797 -2.505 1.00 96.62 194 THR A CA 1
ATOM 1468 C C . THR A 1 194 ? -3.289 -5.703 -1.764 1.00 96.62 194 THR A C 1
ATOM 1470 O O . THR A 1 194 ? -2.742 -4.627 -1.554 1.00 96.62 194 THR A O 1
ATOM 1473 N N . VAL A 1 195 ? -4.524 -5.978 -1.357 1.00 93.44 195 VAL A N 1
ATOM 1474 C CA . VAL A 1 195 ? -5.355 -5.079 -0.543 1.00 93.44 195 VAL A CA 1
ATOM 1475 C C . VAL A 1 195 ? -5.978 -5.844 0.621 1.00 93.44 195 VAL A C 1
ATOM 1477 O O . VAL A 1 195 ? -6.214 -7.049 0.525 1.00 93.44 195 VAL A O 1
ATOM 1480 N N . ALA A 1 196 ? -6.264 -5.153 1.719 1.00 87.44 196 ALA A N 1
ATOM 1481 C CA . ALA A 1 196 ? -6.717 -5.793 2.949 1.00 87.44 196 ALA A CA 1
ATOM 1482 C C . ALA A 1 196 ? -8.144 -6.384 2.906 1.00 87.44 196 ALA A C 1
ATOM 1484 O O . ALA A 1 196 ? -8.441 -7.279 3.699 1.00 87.44 196 ALA A O 1
ATOM 1485 N N . SER A 1 197 ? -9.033 -5.928 2.013 1.00 86.38 197 SER A N 1
ATOM 1486 C CA . SER A 1 197 ? -10.440 -6.372 1.978 1.00 86.38 197 SER A CA 1
ATOM 1487 C C . SER A 1 197 ? -11.011 -6.533 0.568 1.00 86.38 197 SER A C 1
ATOM 1489 O O . SER A 1 197 ? -10.544 -5.915 -0.391 1.00 86.38 197 SER A O 1
ATOM 1491 N N . ASP A 1 198 ? -12.081 -7.323 0.452 1.00 88.12 198 ASP A N 1
ATOM 1492 C CA . ASP A 1 198 ? -12.806 -7.521 -0.810 1.00 88.12 198 ASP A CA 1
ATOM 1493 C C . ASP A 1 198 ? -13.453 -6.228 -1.327 1.00 88.12 198 ASP A C 1
ATOM 1495 O O . ASP A 1 198 ? -13.530 -6.005 -2.535 1.00 88.12 198 ASP A O 1
ATOM 1499 N N . ALA A 1 199 ? -13.879 -5.338 -0.424 1.00 86.56 199 ALA A N 1
ATOM 1500 C CA . ALA A 1 199 ? -14.417 -4.031 -0.795 1.00 86.56 199 ALA A CA 1
ATOM 1501 C C . ALA A 1 199 ? -13.358 -3.173 -1.507 1.00 86.56 199 ALA A C 1
ATOM 1503 O O . ALA A 1 199 ? -13.625 -2.588 -2.557 1.00 86.56 199 ALA A O 1
ATOM 1504 N N . MET A 1 200 ? -12.131 -3.156 -0.978 1.00 89.00 200 MET A N 1
ATOM 1505 C CA . MET A 1 200 ? -11.004 -2.485 -1.627 1.00 89.00 200 MET A CA 1
ATOM 1506 C C . MET A 1 200 ? -10.616 -3.160 -2.938 1.00 89.00 200 MET A C 1
ATOM 1508 O O . MET A 1 200 ? -10.292 -2.470 -3.903 1.00 89.00 200 MET A O 1
ATOM 1512 N N . LEU A 1 201 ? -10.680 -4.494 -2.999 1.00 93.88 201 LEU A N 1
ATOM 1513 C CA . LEU A 1 201 ? -10.409 -5.246 -4.221 1.00 93.88 201 LEU A CA 1
ATOM 1514 C C . LEU A 1 201 ? -11.394 -4.865 -5.335 1.00 93.88 201 LEU A C 1
ATOM 1516 O O . LEU A 1 201 ? -10.982 -4.617 -6.468 1.00 93.88 201 LEU A O 1
ATOM 1520 N N . ALA A 1 202 ? -12.682 -4.751 -5.008 1.00 92.69 202 ALA A N 1
ATOM 1521 C CA . ALA A 1 202 ? -13.697 -4.281 -5.942 1.00 92.69 202 ALA A CA 1
ATOM 1522 C C . ALA A 1 202 ? -13.449 -2.823 -6.379 1.00 92.69 202 ALA A C 1
ATOM 1524 O O . ALA A 1 202 ? -13.569 -2.514 -7.567 1.00 92.69 202 ALA A O 1
ATOM 1525 N N . GLU A 1 203 ? -13.056 -1.939 -5.452 1.00 91.69 203 GLU A N 1
ATOM 1526 C CA . GLU A 1 203 ? -12.737 -0.535 -5.750 1.00 91.69 203 GLU A CA 1
ATOM 1527 C C . GLU A 1 203 ? -11.583 -0.418 -6.753 1.00 91.69 203 GLU A C 1
ATOM 1529 O O . GLU A 1 203 ? -11.728 0.259 -7.772 1.00 91.69 203 GLU A O 1
ATOM 1534 N N . VAL A 1 204 ? -10.455 -1.098 -6.514 1.00 94.19 204 VAL A N 1
ATOM 1535 C CA . VAL A 1 204 ? -9.279 -1.007 -7.399 1.00 94.19 204 VAL A CA 1
ATOM 1536 C C . VAL A 1 204 ? -9.535 -1.624 -8.774 1.00 94.19 204 VAL A C 1
ATOM 1538 O O . VAL A 1 204 ? -9.044 -1.098 -9.772 1.00 94.19 204 VAL A O 1
ATOM 1541 N N . GLN A 1 205 ? -10.349 -2.682 -8.858 1.00 92.31 205 GLN A N 1
ATOM 1542 C CA . GLN A 1 205 ? -10.721 -3.314 -10.130 1.00 92.31 205 GLN A CA 1
ATOM 1543 C C . GLN A 1 205 ? -11.623 -2.430 -11.004 1.00 92.31 205 GLN A C 1
ATOM 1545 O O . GLN A 1 205 ? -11.596 -2.548 -12.228 1.00 92.31 205 GLN A O 1
ATOM 1550 N N . GLN A 1 206 ? -12.408 -1.538 -10.395 1.00 92.38 206 GLN A N 1
ATOM 1551 C CA . GLN A 1 206 ? -13.310 -0.613 -11.095 1.00 92.38 206 GLN A CA 1
ATOM 1552 C C . GLN A 1 206 ? -12.743 0.810 -11.201 1.00 92.38 206 GLN A C 1
ATOM 1554 O O . GLN A 1 206 ? -13.421 1.733 -11.669 1.00 92.38 206 GLN A O 1
ATOM 1559 N N . ALA A 1 207 ? -11.510 1.018 -10.741 1.00 93.19 207 ALA A N 1
ATOM 1560 C CA . ALA A 1 207 ? -10.956 2.346 -10.609 1.00 93.19 207 ALA A CA 1
ATOM 1561 C C . ALA A 1 207 ? -10.601 2.978 -11.963 1.00 93.19 207 ALA A C 1
ATOM 1563 O O . ALA A 1 207 ? -10.206 2.335 -12.933 1.00 93.19 207 ALA A O 1
ATOM 1564 N N . SER A 1 208 ? -10.709 4.301 -12.002 1.00 95.06 208 SER A N 1
ATOM 1565 C CA . SER A 1 208 ? -10.340 5.134 -13.146 1.00 95.06 208 SER A CA 1
ATOM 1566 C C . SER A 1 208 ? -9.765 6.452 -12.636 1.00 95.06 208 SER A C 1
ATOM 1568 O O . SER A 1 208 ? -10.168 6.926 -11.573 1.00 95.06 208 SER A O 1
ATOM 1570 N N . LEU A 1 209 ? -8.983 7.128 -13.458 1.00 95.00 209 LEU A N 1
ATOM 1571 C CA . LEU A 1 209 ? -8.578 8.505 -13.249 1.00 95.00 209 LEU A CA 1
ATOM 1572 C C . LEU A 1 209 ? -9.692 9.483 -13.676 1.00 95.00 209 LEU A C 1
ATOM 1574 O O . LEU A 1 209 ? -10.095 9.453 -14.840 1.00 95.00 209 LEU A O 1
ATOM 1578 N N . PRO A 1 210 ? -10.182 10.388 -12.814 1.00 96.00 210 PRO A N 1
ATOM 1579 C CA . PRO A 1 210 ? -11.017 11.498 -13.263 1.00 96.00 210 PRO A CA 1
ATOM 1580 C C . PRO A 1 210 ? -10.175 12.492 -14.073 1.00 96.00 210 PRO A C 1
ATOM 1582 O O . PRO A 1 210 ? -9.157 12.981 -13.581 1.00 96.00 210 PRO A O 1
ATOM 1585 N N . MET A 1 211 ? -10.609 12.852 -15.283 1.00 96.69 211 MET A N 1
ATOM 1586 C CA . MET A 1 211 ? -9.849 13.756 -16.162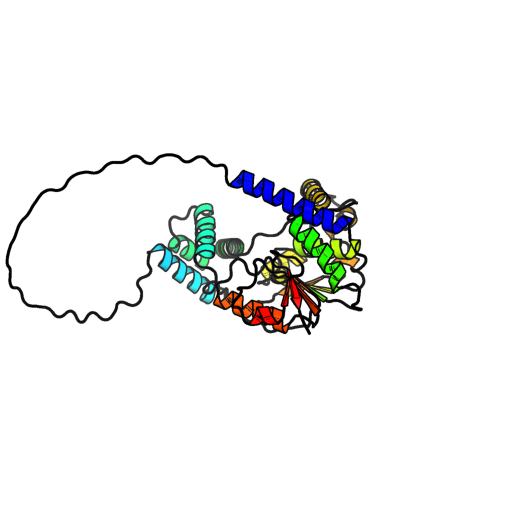 1.00 96.69 211 MET A CA 1
ATOM 1587 C C . MET A 1 211 ? -9.647 15.151 -15.559 1.00 96.69 211 MET A C 1
ATOM 1589 O O . MET A 1 211 ? -8.622 15.783 -15.804 1.00 96.69 211 MET A O 1
ATOM 1593 N N . ALA A 1 212 ? -10.557 15.593 -14.685 1.00 96.94 212 ALA A N 1
ATOM 1594 C CA . ALA A 1 212 ? -10.416 16.835 -13.923 1.00 96.94 212 ALA A CA 1
ATOM 1595 C C . ALA A 1 212 ? -9.150 16.876 -13.041 1.00 96.94 212 ALA A C 1
ATOM 1597 O O . ALA A 1 212 ? -8.639 17.955 -12.756 1.00 96.94 212 ALA A O 1
ATOM 1598 N N . ARG A 1 213 ? -8.618 15.713 -12.634 1.00 96.44 213 ARG A N 1
ATOM 1599 C CA . ARG A 1 213 ? -7.401 15.605 -11.813 1.00 96.44 213 ARG A CA 1
ATOM 1600 C C . ARG A 1 213 ? -6.117 15.483 -12.629 1.00 96.44 213 ARG A C 1
ATOM 1602 O O . ARG A 1 213 ? -5.029 15.528 -12.064 1.00 96.44 213 ARG A O 1
ATOM 1609 N N . LEU A 1 214 ? -6.207 15.347 -13.953 1.00 96.06 214 LEU A N 1
ATOM 1610 C CA . LEU A 1 214 ? -5.039 15.072 -14.789 1.00 96.06 214 LEU A CA 1
ATOM 1611 C C . LEU A 1 214 ? -3.967 16.167 -14.691 1.00 96.06 214 LEU A C 1
ATOM 1613 O O . LEU A 1 214 ? -2.784 15.850 -14.722 1.00 96.06 214 LEU A O 1
ATOM 1617 N N . GLY A 1 215 ? -4.357 17.438 -14.546 1.00 96.75 215 GLY A N 1
ATOM 1618 C CA . GLY A 1 215 ? -3.406 18.546 -14.401 1.00 96.75 215 GLY A CA 1
ATOM 1619 C C . GLY A 1 215 ? -2.555 18.449 -13.128 1.00 96.75 215 GLY A C 1
ATOM 1620 O O . GLY A 1 215 ? -1.336 18.591 -13.197 1.00 96.75 215 GLY A O 1
ATOM 1621 N N . GLU A 1 216 ? -3.188 18.145 -11.990 1.00 97.31 216 GLU A N 1
ATOM 1622 C CA . GLU A 1 216 ? -2.520 17.901 -10.700 1.00 97.31 216 GLU A CA 1
ATOM 1623 C C . GLU A 1 216 ? -1.526 16.736 -10.827 1.00 97.31 216 GLU A C 1
ATOM 1625 O O . GLU A 1 216 ? -0.334 16.883 -10.552 1.00 97.31 216 GLU A O 1
ATOM 1630 N N . LEU A 1 217 ? -1.999 15.603 -11.351 1.00 97.31 217 LEU A N 1
ATOM 1631 C CA . LEU A 1 217 ? -1.205 14.380 -11.473 1.00 97.31 217 LEU A CA 1
ATOM 1632 C C . LEU A 1 217 ? -0.079 14.504 -12.507 1.00 97.31 217 LEU A C 1
ATOM 1634 O O . LEU A 1 217 ? 1.003 13.953 -12.318 1.00 97.31 217 LEU A O 1
ATOM 1638 N N . GLN A 1 218 ? -0.282 15.275 -13.577 1.00 97.69 218 GLN A N 1
ATOM 1639 C CA . GLN A 1 218 ? 0.783 15.632 -14.514 1.00 97.69 218 GLN A CA 1
ATOM 1640 C C . GLN A 1 218 ? 1.880 16.448 -13.817 1.00 97.69 218 GLN A C 1
ATOM 1642 O O . GLN A 1 218 ? 3.062 16.236 -14.089 1.00 97.69 218 GLN A O 1
ATOM 1647 N N . GLY A 1 219 ? 1.511 17.367 -12.919 1.00 97.44 219 GLY A N 1
ATOM 1648 C CA . GLY A 1 219 ? 2.464 18.123 -12.108 1.00 97.44 219 GLY A CA 1
ATOM 1649 C C . GLY A 1 219 ? 3.300 17.209 -11.211 1.00 97.44 219 GLY A C 1
ATOM 1650 O O . GLY A 1 219 ? 4.527 17.306 -11.217 1.00 97.44 219 GLY A O 1
ATOM 1651 N N . ASN A 1 220 ? 2.644 16.289 -10.501 1.00 97.56 220 ASN A N 1
ATOM 1652 C CA . ASN A 1 220 ? 3.283 15.256 -9.677 1.00 97.56 220 ASN A CA 1
ATOM 1653 C C . ASN A 1 220 ? 4.269 14.403 -10.496 1.00 97.56 220 ASN A C 1
ATOM 1655 O O . ASN A 1 220 ? 5.433 14.236 -10.125 1.00 97.56 220 ASN A O 1
ATOM 1659 N N . TYR A 1 221 ? 3.828 13.945 -11.669 1.00 97.62 221 TYR A N 1
ATOM 1660 C CA . TYR A 1 221 ? 4.632 13.163 -12.603 1.00 97.62 221 TYR A CA 1
ATOM 1661 C C . TYR A 1 221 ? 5.891 13.907 -13.071 1.00 97.62 221 TYR A C 1
ATOM 1663 O O . TYR A 1 221 ? 6.978 13.331 -13.049 1.00 97.62 221 TYR A O 1
ATOM 1671 N N . ILE A 1 222 ? 5.784 15.189 -13.440 1.00 96.00 222 ILE A N 1
ATOM 1672 C CA . ILE A 1 222 ? 6.941 16.001 -13.858 1.00 96.00 222 ILE A CA 1
ATOM 1673 C C . ILE A 1 222 ? 7.914 16.216 -12.693 1.00 96.00 222 ILE A C 1
ATOM 1675 O O . ILE A 1 222 ? 9.118 16.031 -12.873 1.00 96.00 222 ILE A O 1
ATOM 1679 N N . ARG A 1 223 ? 7.418 16.575 -11.496 1.00 94.88 223 ARG A N 1
ATOM 1680 C CA . ARG A 1 223 ? 8.275 16.767 -10.307 1.00 94.88 223 ARG A CA 1
ATOM 1681 C C . ARG A 1 223 ? 9.048 15.498 -9.949 1.00 94.88 223 ARG A C 1
ATOM 1683 O O . ARG A 1 223 ? 10.204 15.578 -9.550 1.00 94.88 223 ARG A O 1
ATOM 1690 N N . SER A 1 224 ? 8.441 14.342 -10.194 1.00 93.88 224 SER A N 1
ATOM 1691 C CA . SER A 1 224 ? 9.038 13.020 -9.990 1.00 93.88 224 SER A CA 1
ATOM 1692 C C . SER A 1 224 ? 9.958 12.556 -11.136 1.00 93.88 224 SER A C 1
ATOM 1694 O O . SER A 1 224 ? 10.361 11.392 -11.191 1.00 93.88 224 SER A O 1
ATOM 1696 N N . GLY A 1 225 ? 10.294 13.442 -12.081 1.00 92.12 225 GLY A N 1
ATOM 1697 C CA . GLY A 1 225 ? 11.225 13.168 -13.181 1.00 92.12 225 GLY A CA 1
ATOM 1698 C C . GLY A 1 225 ? 10.588 12.601 -14.454 1.00 92.12 225 GLY A C 1
ATOM 1699 O O . GLY A 1 225 ? 11.303 12.107 -15.325 1.00 92.12 225 GLY A O 1
ATOM 1700 N N . GLY A 1 226 ? 9.263 12.655 -14.588 1.00 93.88 226 GLY A N 1
ATOM 1701 C CA . GLY A 1 226 ? 8.561 12.302 -15.818 1.00 93.88 226 GLY A CA 1
ATOM 1702 C C . GLY A 1 226 ? 8.867 13.278 -16.959 1.00 93.88 226 GLY A C 1
ATOM 1703 O O . GLY A 1 226 ? 8.832 14.493 -16.782 1.00 93.88 226 GLY A O 1
ATOM 1704 N N . THR A 1 227 ? 9.145 12.750 -18.153 1.00 91.62 227 THR A N 1
ATOM 1705 C CA . THR A 1 227 ? 9.579 13.544 -19.323 1.00 91.62 227 THR A CA 1
ATOM 1706 C C . THR A 1 227 ? 8.512 13.706 -20.411 1.00 91.62 227 THR A C 1
ATOM 1708 O O . THR A 1 227 ? 8.699 14.485 -21.342 1.00 91.62 227 THR A O 1
ATOM 1711 N N . GLY A 1 228 ? 7.400 12.972 -20.312 1.00 94.19 228 GLY A N 1
ATOM 1712 C CA . GLY A 1 228 ? 6.317 12.950 -21.307 1.00 94.19 228 GLY A CA 1
ATOM 1713 C C . GLY A 1 228 ? 4.987 13.495 -20.783 1.00 94.19 228 GLY A C 1
ATOM 1714 O O . GLY A 1 228 ? 4.945 14.278 -19.830 1.00 94.19 228 GLY A O 1
ATOM 1715 N N . LYS A 1 229 ? 3.877 13.039 -21.369 1.00 97.06 229 LYS A N 1
ATOM 1716 C CA . LYS A 1 229 ? 2.543 13.289 -20.814 1.00 97.06 229 LYS A CA 1
ATOM 1717 C C . LYS A 1 229 ? 2.073 12.046 -20.072 1.00 97.06 229 LYS A C 1
ATOM 1719 O O . LYS A 1 229 ? 2.124 10.944 -20.603 1.00 97.06 229 LYS A O 1
ATOM 1724 N N . LEU A 1 230 ? 1.585 12.223 -18.851 1.00 97.75 230 LEU A N 1
ATOM 1725 C CA . LEU A 1 230 ? 1.038 11.136 -18.045 1.00 97.75 230 LEU A CA 1
ATOM 1726 C C . LEU A 1 230 ? -0.139 10.459 -18.756 1.00 97.75 230 LEU A C 1
ATOM 1728 O O . LEU A 1 230 ? -0.274 9.243 -18.704 1.00 97.75 230 LEU A O 1
ATOM 1732 N N . ILE A 1 231 ? -0.953 11.235 -19.475 1.00 97.69 231 ILE A N 1
ATOM 1733 C CA . ILE A 1 231 ? -2.105 10.714 -20.220 1.00 97.69 231 ILE A CA 1
ATOM 1734 C C . ILE A 1 231 ? -1.718 9.710 -21.313 1.00 97.69 231 ILE A C 1
ATOM 1736 O O . ILE A 1 231 ? -2.546 8.893 -21.698 1.00 97.69 231 ILE A O 1
ATOM 1740 N N . ASP A 1 232 ? -0.462 9.706 -21.773 1.00 97.81 232 ASP A N 1
ATOM 1741 C CA . ASP A 1 232 ? -0.003 8.788 -22.818 1.00 97.81 232 ASP A CA 1
ATOM 1742 C C . ASP A 1 232 ? -0.019 7.317 -22.352 1.00 97.81 232 ASP A C 1
ATOM 1744 O O . ASP A 1 232 ? 0.005 6.414 -23.189 1.00 97.81 232 ASP A O 1
ATOM 1748 N N . TYR A 1 233 ? -0.116 7.049 -21.044 1.00 98.12 233 TYR A N 1
ATOM 1749 C CA . TYR A 1 233 ? -0.228 5.698 -20.469 1.00 98.12 233 TYR A CA 1
ATOM 1750 C C . TYR A 1 233 ? -1.673 5.238 -20.234 1.00 98.12 233 TYR A C 1
ATOM 1752 O O . TYR A 1 233 ? -1.901 4.139 -19.725 1.00 98.12 233 TYR A O 1
ATOM 1760 N N . PHE A 1 234 ? -2.653 6.058 -20.613 1.00 98.31 234 PHE A N 1
ATOM 1761 C CA . PHE A 1 234 ? -4.065 5.816 -20.345 1.00 98.31 234 PHE A CA 1
ATOM 1762 C C . PHE A 1 234 ? -4.894 5.849 -21.626 1.00 98.31 234 PHE A C 1
ATOM 1764 O O . PHE A 1 234 ? -4.549 6.530 -22.592 1.00 98.31 234 PHE A O 1
ATOM 1771 N N . ASP A 1 235 ? -6.011 5.130 -21.600 1.00 97.75 235 ASP A N 1
ATOM 1772 C CA . ASP A 1 235 ? -7.081 5.253 -22.579 1.00 97.75 235 ASP A CA 1
ATOM 1773 C C . ASP A 1 235 ? -8.195 6.123 -21.989 1.00 97.75 235 ASP A C 1
ATOM 1775 O O . ASP A 1 235 ? -8.652 5.911 -20.861 1.00 97.75 235 ASP A O 1
ATOM 1779 N N . VAL A 1 236 ? -8.618 7.133 -22.748 1.00 97.19 236 VAL A N 1
ATOM 1780 C CA . VAL A 1 236 ? -9.680 8.058 -22.341 1.00 97.19 236 VAL A CA 1
ATOM 1781 C C . VAL A 1 236 ? -11.031 7.471 -22.741 1.00 97.19 236 VAL A C 1
ATOM 1783 O O . VAL A 1 236 ? -11.221 7.017 -23.868 1.00 97.19 236 VAL A O 1
ATOM 1786 N N . SER A 1 237 ? -11.970 7.475 -21.799 1.00 94.81 237 SER A N 1
ATOM 1787 C CA . SER A 1 237 ? -13.353 7.041 -22.018 1.00 94.81 237 SER A CA 1
ATOM 1788 C C . SER A 1 237 ? -14.064 7.882 -23.084 1.00 94.81 237 SER A C 1
ATOM 1790 O O . SER A 1 237 ? -13.695 9.023 -23.354 1.00 94.81 237 SER A O 1
ATOM 1792 N N . ALA A 1 238 ? -15.114 7.317 -23.687 1.00 94.06 238 ALA A N 1
ATOM 1793 C CA . ALA A 1 238 ? -15.836 7.953 -24.790 1.00 94.06 238 ALA A CA 1
ATOM 1794 C C . ALA A 1 238 ? -16.479 9.303 -24.418 1.00 94.06 238 ALA A C 1
ATOM 1796 O O . ALA A 1 238 ? -16.609 10.169 -25.279 1.00 94.06 238 ALA A O 1
ATOM 1797 N N . ASP A 1 239 ? -16.865 9.490 -23.152 1.00 94.62 239 ASP A N 1
ATOM 1798 C CA . ASP A 1 239 ? -17.416 10.753 -22.645 1.00 94.62 239 ASP A CA 1
ATOM 1799 C C . ASP A 1 239 ? -16.335 11.798 -22.304 1.00 94.62 239 ASP A C 1
ATOM 1801 O O . ASP A 1 239 ? -16.658 12.946 -22.005 1.00 94.62 239 ASP A O 1
ATOM 1805 N N . GLY A 1 240 ? -15.051 11.422 -22.362 1.00 94.94 240 GLY A N 1
ATOM 1806 C CA . GLY A 1 240 ? -13.920 12.294 -22.059 1.00 94.94 240 GLY A CA 1
ATOM 1807 C C . GLY A 1 240 ? -13.736 12.615 -20.573 1.00 94.94 240 GLY A C 1
ATOM 1808 O O . GLY A 1 240 ? -12.891 13.446 -20.243 1.00 94.94 240 GLY A O 1
ATOM 1809 N N . MET A 1 241 ? -14.493 11.989 -19.666 1.00 96.56 241 MET A N 1
ATOM 1810 C CA . MET A 1 241 ? -14.513 12.351 -18.241 1.00 96.56 241 MET A CA 1
ATOM 1811 C C . MET A 1 241 ? -13.587 11.485 -17.391 1.00 96.56 241 MET A C 1
ATOM 1813 O O . MET A 1 241 ? -13.129 11.912 -16.326 1.00 96.56 241 MET A O 1
ATOM 1817 N N . ARG A 1 242 ? -13.303 10.263 -17.845 1.00 97.25 242 ARG A N 1
ATOM 1818 C CA . ARG A 1 242 ? -12.493 9.277 -17.117 1.00 97.25 242 ARG A CA 1
ATOM 1819 C C . ARG A 1 242 ? -11.389 8.714 -18.008 1.00 97.25 242 ARG A C 1
ATOM 1821 O O . ARG A 1 242 ? -11.551 8.628 -19.224 1.00 97.25 242 ARG A O 1
ATOM 1828 N N . ALA A 1 243 ? -10.290 8.291 -17.403 1.00 97.00 243 ALA A N 1
ATOM 1829 C CA . ALA A 1 243 ? -9.212 7.582 -18.076 1.00 97.00 243 ALA A CA 1
ATOM 1830 C C . ALA A 1 243 ? -8.852 6.306 -17.306 1.00 97.00 243 ALA A C 1
ATOM 1832 O O . ALA A 1 243 ? -8.898 6.279 -16.076 1.00 97.00 243 ALA A O 1
ATOM 1833 N N . VAL A 1 244 ? -8.520 5.239 -18.022 1.00 96.69 244 VAL A N 1
ATOM 1834 C CA . VAL A 1 244 ? -8.127 3.943 -17.448 1.00 96.69 244 VAL A CA 1
ATOM 1835 C C . VAL A 1 244 ? -6.742 3.565 -17.942 1.00 96.69 244 VAL A C 1
ATOM 1837 O O . VAL A 1 244 ? -6.352 3.950 -19.044 1.00 96.69 244 VAL A O 1
ATOM 1840 N N . LEU A 1 245 ? -5.969 2.865 -17.113 1.00 97.75 245 LEU A N 1
ATOM 1841 C CA . LEU A 1 245 ? -4.623 2.448 -17.494 1.00 97.75 245 LEU A CA 1
ATOM 1842 C C . LEU A 1 245 ? -4.695 1.564 -18.747 1.00 97.75 245 LEU A C 1
ATOM 1844 O O . LEU A 1 245 ? -5.552 0.681 -18.835 1.00 97.75 245 LEU A O 1
ATOM 1848 N N . LYS A 1 246 ? -3.791 1.787 -19.707 1.00 98.19 246 LYS A N 1
ATOM 1849 C CA . LYS A 1 246 ? -3.778 1.022 -20.958 1.00 98.19 246 LYS A CA 1
ATOM 1850 C C . LYS A 1 246 ? -3.738 -0.493 -20.701 1.00 98.19 246 LYS A C 1
ATOM 1852 O O . LYS A 1 246 ? -2.974 -0.937 -19.837 1.00 98.19 246 LYS A O 1
ATOM 1857 N N . PRO A 1 247 ? -4.465 -1.312 -21.491 1.00 97.12 247 PRO A N 1
ATOM 1858 C CA . PRO A 1 247 ? -4.605 -2.747 -21.244 1.00 97.12 247 PRO A CA 1
ATOM 1859 C C . PRO A 1 247 ? -3.287 -3.509 -21.084 1.00 97.12 247 PRO A C 1
ATOM 1861 O O . PRO A 1 247 ? -3.196 -4.368 -20.216 1.00 97.12 247 PRO A O 1
ATOM 1864 N N . HIS A 1 248 ? -2.257 -3.179 -21.869 1.00 97.31 248 HIS A N 1
ATOM 1865 C CA . HIS A 1 248 ? -0.958 -3.865 -21.817 1.00 97.31 248 HIS A CA 1
ATOM 1866 C C . HIS A 1 248 ? -0.166 -3.604 -20.524 1.00 97.31 248 HIS A C 1
ATOM 1868 O O . HIS A 1 248 ? 0.668 -4.429 -20.151 1.00 97.31 248 HIS A O 1
ATOM 1874 N N . LEU A 1 249 ? -0.417 -2.477 -19.848 1.00 98.00 249 LEU A N 1
ATOM 1875 C CA . LEU A 1 249 ? 0.138 -2.183 -18.526 1.00 98.00 249 LEU A CA 1
ATOM 1876 C C . LEU A 1 249 ? -0.738 -2.805 -17.440 1.00 98.00 249 LEU A C 1
ATOM 1878 O O . LEU A 1 249 ? -0.229 -3.445 -16.525 1.00 98.00 249 LEU A O 1
ATOM 1882 N N . ASN A 1 250 ? -2.063 -2.676 -17.570 1.00 96.88 250 ASN A N 1
ATOM 1883 C CA . ASN A 1 250 ? -3.003 -3.225 -16.597 1.00 96.88 250 ASN A CA 1
ATOM 1884 C C . ASN A 1 250 ? -2.929 -4.759 -16.516 1.00 96.88 250 ASN A C 1
ATOM 1886 O O . ASN A 1 250 ? -3.013 -5.317 -15.429 1.00 96.88 250 ASN A O 1
ATOM 1890 N N . SER A 1 251 ? -2.679 -5.447 -17.635 1.00 96.75 251 SER A N 1
ATOM 1891 C CA . SER A 1 251 ? -2.506 -6.907 -17.673 1.00 96.75 251 SER A CA 1
ATOM 1892 C C . SER A 1 251 ? -1.274 -7.410 -16.915 1.00 96.75 251 SER A C 1
ATOM 1894 O O . SER A 1 251 ? -1.097 -8.617 -16.784 1.00 96.75 251 SER A O 1
ATOM 1896 N N . ARG A 1 252 ? -0.389 -6.513 -16.460 1.00 97.62 252 ARG A N 1
ATOM 1897 C CA . ARG A 1 252 ? 0.779 -6.845 -15.630 1.00 97.62 252 ARG A CA 1
ATOM 1898 C C . ARG A 1 252 ? 0.493 -6.763 -14.138 1.00 97.62 252 ARG A C 1
ATOM 1900 O O . ARG A 1 252 ? 1.367 -7.123 -13.357 1.00 97.62 252 ARG A O 1
ATOM 1907 N N . ILE A 1 253 ? -0.693 -6.299 -13.745 1.00 98.12 253 ILE A N 1
ATOM 1908 C CA . ILE A 1 253 ? -1.084 -6.135 -12.349 1.00 98.12 253 ILE A CA 1
ATOM 1909 C C . ILE A 1 253 ? -2.048 -7.257 -11.969 1.00 98.12 253 ILE A C 1
ATOM 1911 O O . ILE A 1 253 ? -3.160 -7.346 -12.485 1.00 98.12 253 ILE A O 1
ATOM 1915 N N . THR A 1 254 ? -1.620 -8.098 -11.035 1.00 97.56 254 THR A N 1
ATOM 1916 C CA . THR A 1 254 ? -2.463 -9.092 -10.376 1.00 97.56 254 THR A CA 1
ATOM 1917 C C . THR A 1 254 ? -2.956 -8.512 -9.061 1.00 97.56 254 THR A C 1
ATOM 1919 O O . THR A 1 254 ? -2.154 -8.231 -8.170 1.00 97.56 254 THR A O 1
ATOM 1922 N N . TRP A 1 255 ? -4.270 -8.336 -8.948 1.00 97.62 255 TRP A N 1
ATOM 1923 C CA . TRP A 1 255 ? -4.925 -7.858 -7.734 1.00 97.62 255 TRP A CA 1
ATOM 1924 C C . TRP A 1 255 ? -5.419 -9.027 -6.888 1.00 97.62 255 TRP A C 1
ATOM 1926 O O . TRP A 1 255 ? -6.071 -9.929 -7.415 1.00 97.62 255 TRP A O 1
ATOM 1936 N N . ALA A 1 256 ? -5.156 -8.987 -5.584 1.00 95.88 256 ALA A N 1
ATOM 1937 C CA . ALA A 1 256 ? -5.663 -9.979 -4.641 1.00 95.88 256 ALA A CA 1
ATOM 1938 C C . ALA A 1 256 ? -6.027 -9.343 -3.295 1.00 95.88 256 ALA A C 1
ATOM 1940 O O . ALA A 1 256 ? -5.348 -8.426 -2.829 1.00 95.88 256 ALA A O 1
ATOM 1941 N N . GLN A 1 257 ? -7.076 -9.861 -2.657 1.00 93.69 257 GLN A N 1
ATOM 1942 C CA . GLN A 1 257 ? -7.272 -9.650 -1.228 1.00 93.69 257 GLN A CA 1
ATOM 1943 C C . GLN A 1 257 ? -6.237 -10.507 -0.484 1.00 93.69 257 GLN A C 1
ATOM 1945 O O . GLN A 1 257 ? -6.025 -11.666 -0.842 1.00 93.69 257 GLN A O 1
ATOM 1950 N N . TYR A 1 258 ? -5.535 -9.914 0.480 1.00 93.12 258 TYR A N 1
ATOM 1951 C CA . TYR A 1 258 ? -4.498 -10.599 1.251 1.00 93.12 258 TYR A CA 1
ATOM 1952 C C . TYR A 1 258 ? -4.308 -9.913 2.601 1.00 93.12 258 TYR A C 1
ATOM 1954 O O . TYR A 1 258 ? -4.148 -8.691 2.667 1.00 93.12 258 TYR A O 1
ATOM 1962 N N . ASN A 1 259 ? -4.262 -10.694 3.676 1.00 90.06 259 ASN A N 1
ATOM 1963 C CA . ASN A 1 259 ? -4.049 -10.182 5.019 1.00 90.06 259 ASN A CA 1
ATOM 1964 C C . ASN A 1 259 ? -2.592 -10.394 5.458 1.00 90.06 259 ASN A C 1
ATOM 1966 O O . ASN A 1 259 ? -2.181 -11.499 5.810 1.00 90.06 259 ASN A O 1
ATOM 1970 N N . LEU A 1 260 ? -1.821 -9.302 5.515 1.00 91.62 260 LEU A N 1
ATOM 1971 C CA . LEU A 1 260 ? -0.409 -9.318 5.927 1.00 91.62 260 LEU A CA 1
ATOM 1972 C C . LEU A 1 260 ? -0.173 -9.936 7.317 1.00 91.62 260 LEU A C 1
ATOM 1974 O O . LEU A 1 260 ? 0.905 -10.470 7.578 1.00 91.62 260 LEU A O 1
ATOM 1978 N N . VAL A 1 261 ? -1.158 -9.865 8.213 1.00 87.69 261 VAL A N 1
ATOM 1979 C CA . VAL A 1 261 ? -1.029 -10.308 9.606 1.00 87.69 261 VAL A CA 1
ATOM 1980 C C . VAL A 1 261 ? -1.226 -11.817 9.750 1.00 87.69 261 VAL A C 1
ATOM 1982 O O . VAL A 1 261 ? -0.539 -12.460 10.552 1.00 87.69 261 VAL A O 1
ATOM 1985 N N . THR A 1 262 ? -2.158 -12.393 8.994 1.00 85.50 262 THR A N 1
ATOM 1986 C CA . THR A 1 262 ? -2.553 -13.801 9.142 1.00 85.50 262 THR A CA 1
ATOM 1987 C C . THR A 1 262 ? -1.931 -14.698 8.091 1.00 85.50 262 THR A C 1
ATOM 1989 O O . THR A 1 262 ? -1.556 -15.828 8.410 1.00 85.50 262 THR A O 1
ATOM 1992 N N . ASP A 1 263 ? -1.767 -14.199 6.872 1.00 89.62 263 ASP A N 1
ATOM 1993 C CA . ASP A 1 263 ? -1.459 -15.038 5.725 1.00 89.62 263 ASP A CA 1
ATOM 1994 C C . ASP A 1 263 ? 0.045 -15.351 5.640 1.00 89.62 263 ASP A C 1
ATOM 1996 O O . ASP A 1 263 ? 0.904 -14.701 6.256 1.00 89.62 263 ASP A O 1
ATOM 2000 N N . ALA A 1 264 ? 0.368 -16.425 4.923 1.00 92.19 264 ALA A N 1
ATOM 2001 C CA . ALA A 1 264 ? 1.730 -16.911 4.726 1.00 92.19 264 ALA A CA 1
ATOM 2002 C C . ALA A 1 264 ? 2.275 -16.496 3.355 1.00 92.19 264 ALA A C 1
ATOM 2004 O O . ALA A 1 264 ? 1.509 -16.188 2.444 1.00 92.19 264 ALA A O 1
ATOM 2005 N N . SER A 1 265 ? 3.602 -16.555 3.198 1.00 90.62 265 SER A N 1
ATOM 2006 C CA . SER A 1 265 ? 4.255 -16.292 1.913 1.00 90.62 265 SER A CA 1
ATOM 2007 C C . SER A 1 265 ? 3.607 -17.112 0.794 1.00 90.62 265 SER A C 1
ATOM 2009 O O . SER A 1 265 ? 3.443 -18.327 0.912 1.00 90.62 265 SER A O 1
ATOM 2011 N N . PHE A 1 266 ? 3.224 -16.432 -0.284 1.00 91.56 266 PHE A N 1
ATOM 2012 C CA . PHE A 1 266 ? 2.521 -17.032 -1.418 1.00 91.56 266 PHE A CA 1
ATOM 2013 C C . PHE A 1 266 ? 3.373 -17.077 -2.690 1.00 91.56 266 PHE A C 1
ATOM 2015 O O . PHE A 1 266 ? 2.984 -17.713 -3.671 1.00 91.56 266 PHE A O 1
ATOM 2022 N N . ASN A 1 267 ? 4.518 -16.390 -2.704 1.00 93.62 267 ASN A N 1
ATOM 2023 C CA . ASN A 1 267 ? 5.428 -16.344 -3.841 1.00 93.62 267 ASN A CA 1
ATOM 2024 C C . ASN A 1 267 ? 6.813 -15.836 -3.419 1.00 93.62 267 ASN A C 1
ATOM 2026 O O . ASN A 1 267 ? 6.985 -15.284 -2.334 1.00 93.62 267 ASN A O 1
ATOM 2030 N N . GLU A 1 268 ? 7.773 -15.972 -4.330 1.00 96.12 268 GLU A N 1
ATOM 2031 C CA . GLU A 1 268 ? 9.082 -15.335 -4.240 1.00 96.12 268 GLU A CA 1
ATOM 2032 C C . GLU A 1 268 ? 9.112 -14.063 -5.112 1.00 96.12 268 GLU A C 1
ATOM 2034 O O . GLU A 1 268 ? 8.750 -14.098 -6.295 1.00 96.12 268 GLU A O 1
ATOM 2039 N N . PHE A 1 269 ? 9.565 -12.944 -4.537 1.00 97.94 269 PHE A N 1
ATOM 2040 C CA . PHE A 1 269 ? 9.579 -11.622 -5.170 1.00 97.94 269 PHE A CA 1
ATOM 2041 C C . PHE A 1 269 ? 10.979 -11.045 -5.300 1.00 97.94 269 PHE A C 1
ATOM 2043 O O . PHE A 1 269 ? 11.763 -11.061 -4.358 1.00 97.94 269 PHE A O 1
ATOM 2050 N N . GLN A 1 270 ? 11.285 -10.420 -6.433 1.00 97.69 270 GLN A N 1
ATOM 2051 C CA . GLN A 1 270 ? 12.532 -9.666 -6.579 1.00 97.69 270 GLN A CA 1
ATOM 2052 C C . GLN A 1 270 ? 12.450 -8.303 -5.897 1.00 97.69 270 GLN A C 1
ATOM 2054 O O . GLN A 1 270 ? 13.475 -7.745 -5.513 1.00 97.69 270 GLN A O 1
ATOM 2059 N N . MET A 1 271 ? 11.249 -7.764 -5.711 1.00 98.00 271 MET A N 1
ATOM 2060 C CA . MET A 1 271 ? 11.058 -6.522 -4.981 1.00 98.00 271 MET A CA 1
ATOM 2061 C C . MET A 1 271 ? 9.776 -6.568 -4.160 1.00 98.00 271 MET A C 1
ATOM 2063 O O . MET A 1 271 ? 8.739 -6.980 -4.671 1.00 98.00 271 MET A O 1
ATOM 2067 N N . ILE A 1 272 ? 9.843 -6.112 -2.913 1.00 98.19 272 ILE A N 1
ATOM 2068 C CA . ILE A 1 272 ? 8.682 -5.914 -2.043 1.00 98.19 272 ILE A CA 1
ATOM 2069 C C . ILE A 1 272 ? 8.636 -4.441 -1.636 1.00 98.19 272 ILE A C 1
ATOM 2071 O O . ILE A 1 272 ? 9.617 -3.885 -1.140 1.00 98.19 272 ILE A O 1
ATOM 2075 N N . LEU A 1 273 ? 7.487 -3.811 -1.856 1.00 97.50 273 LEU A N 1
ATOM 2076 C CA . LEU A 1 273 ? 7.201 -2.423 -1.522 1.00 97.50 273 LEU A CA 1
ATOM 2077 C C . LEU A 1 273 ? 6.180 -2.403 -0.380 1.00 97.50 273 LEU A C 1
ATOM 2079 O O . LEU A 1 273 ? 4.984 -2.555 -0.615 1.00 97.50 273 LEU A O 1
ATOM 2083 N N . GLY A 1 274 ? 6.666 -2.236 0.851 1.00 95.06 274 GLY A N 1
ATOM 2084 C CA . GLY A 1 274 ? 5.868 -2.200 2.083 1.00 95.06 274 GLY A CA 1
ATOM 2085 C C . GLY A 1 274 ? 5.764 -0.815 2.731 1.00 95.06 274 GLY A C 1
ATOM 2086 O O . GLY A 1 274 ? 5.243 -0.702 3.837 1.00 95.06 274 GLY A O 1
ATOM 2087 N N . GLN A 1 275 ? 6.244 0.238 2.057 1.00 91.50 275 GLN A N 1
ATOM 2088 C CA . GLN A 1 275 ? 6.316 1.613 2.582 1.00 91.50 275 GLN A CA 1
ATOM 2089 C C . GLN A 1 275 ? 4.982 2.169 3.089 1.00 91.50 275 GLN A C 1
ATOM 2091 O O . GLN A 1 275 ? 4.962 2.984 4.001 1.00 91.50 275 GLN A O 1
ATOM 2096 N N . ARG A 1 276 ? 3.863 1.734 2.504 1.00 90.31 276 ARG A N 1
ATOM 2097 C CA . ARG A 1 276 ? 2.527 2.220 2.874 1.00 90.31 276 ARG A CA 1
ATOM 2098 C C . ARG A 1 276 ? 1.712 1.217 3.691 1.00 90.31 276 ARG A C 1
ATOM 2100 O O . ARG A 1 276 ? 0.623 1.562 4.120 1.00 90.31 276 ARG A O 1
ATOM 2107 N N . ALA A 1 277 ? 2.247 0.022 3.940 1.00 89.25 277 ALA A N 1
ATOM 2108 C CA . ALA A 1 277 ? 1.543 -1.048 4.647 1.00 89.25 277 ALA A CA 1
ATOM 2109 C C . ALA A 1 277 ? 1.741 -1.006 6.169 1.00 89.25 277 ALA A C 1
ATOM 2111 O O . ALA A 1 277 ? 0.850 -1.344 6.938 1.00 89.25 277 ALA A O 1
ATOM 2112 N N . LEU A 1 278 ? 2.943 -0.638 6.610 1.00 91.12 278 LEU A N 1
ATOM 2113 C CA . LEU A 1 278 ? 3.379 -0.768 8.001 1.00 91.12 278 LEU A CA 1
ATOM 2114 C C . LEU A 1 278 ? 3.121 0.418 8.960 1.00 91.12 278 LEU A C 1
ATOM 2116 O O . LEU A 1 278 ? 3.173 0.146 10.162 1.00 91.12 278 LEU A O 1
ATOM 2120 N N . PRO A 1 279 ? 2.862 1.679 8.530 1.00 89.94 279 PRO A N 1
ATOM 2121 C CA . PRO A 1 279 ? 2.840 2.829 9.448 1.00 89.94 279 PRO A CA 1
ATOM 2122 C C . PRO A 1 279 ? 1.884 2.714 10.643 1.00 89.94 279 PRO A C 1
ATOM 2124 O O . PRO A 1 279 ? 2.138 3.295 11.697 1.00 89.94 279 PRO A O 1
ATOM 2127 N N . ASP A 1 280 ? 0.792 1.964 10.489 1.00 91.19 280 ASP A N 1
ATOM 2128 C CA . ASP A 1 280 ? -0.249 1.842 11.511 1.00 91.19 280 ASP A CA 1
ATOM 2129 C C . ASP A 1 280 ? -0.108 0.564 12.362 1.00 91.19 280 ASP A C 1
ATOM 2131 O O . ASP A 1 280 ? -0.898 0.344 13.281 1.00 91.19 280 ASP A O 1
ATOM 2135 N N . PHE A 1 281 ? 0.867 -0.306 12.077 1.00 93.00 281 PHE A N 1
ATOM 2136 C CA . PHE A 1 281 ? 1.032 -1.585 12.773 1.00 93.00 281 PHE A CA 1
ATOM 2137 C C . PHE A 1 281 ? 1.802 -1.448 14.081 1.00 93.00 281 PHE A C 1
ATOM 2139 O O . PHE A 1 281 ? 2.917 -0.931 14.106 1.00 93.00 281 PHE A O 1
ATOM 2146 N N . GLY A 1 282 ? 1.250 -2.037 15.148 1.00 94.25 282 GLY A N 1
ATOM 2147 C CA . GLY A 1 282 ? 1.947 -2.175 16.421 1.00 94.25 282 GLY A CA 1
ATOM 2148 C C . GLY A 1 282 ? 3.166 -3.102 16.325 1.00 94.25 282 GLY A C 1
ATOM 2149 O O . GLY A 1 282 ? 3.297 -3.860 15.355 1.00 94.25 282 GLY A O 1
ATOM 2150 N N . PRO A 1 283 ? 4.046 -3.143 17.345 1.00 93.00 283 PRO A N 1
ATOM 2151 C CA . PRO A 1 283 ? 5.357 -3.790 17.236 1.00 93.00 283 PRO A CA 1
ATOM 2152 C C . PRO A 1 283 ? 5.278 -5.284 16.897 1.00 93.00 283 PRO A C 1
ATOM 2154 O O . PRO A 1 283 ? 6.061 -5.800 16.099 1.00 93.00 283 PRO A O 1
ATOM 2157 N N . SER A 1 284 ? 4.292 -5.982 17.465 1.00 93.38 284 SER A N 1
ATOM 2158 C CA . SER A 1 284 ? 4.063 -7.410 17.223 1.00 93.38 284 SER A CA 1
ATOM 2159 C C . SER A 1 284 ? 3.605 -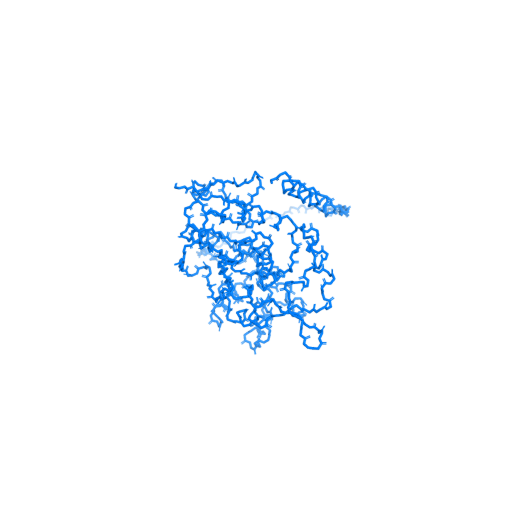7.691 15.790 1.00 93.38 284 SER A C 1
ATOM 2161 O O . SER A 1 284 ? 4.107 -8.624 15.160 1.00 93.38 284 SER A O 1
ATOM 2163 N N . LEU A 1 285 ? 2.687 -6.871 15.260 1.00 94.50 285 LEU A N 1
ATOM 2164 C CA . LEU A 1 285 ? 2.222 -6.980 13.877 1.00 94.50 285 LEU A CA 1
ATOM 2165 C C . LEU A 1 285 ? 3.344 -6.629 12.905 1.00 94.50 285 LEU A C 1
ATOM 2167 O O . LEU A 1 285 ? 3.630 -7.404 11.996 1.00 94.50 285 LEU A O 1
ATOM 2171 N N . ARG A 1 286 ? 4.051 -5.522 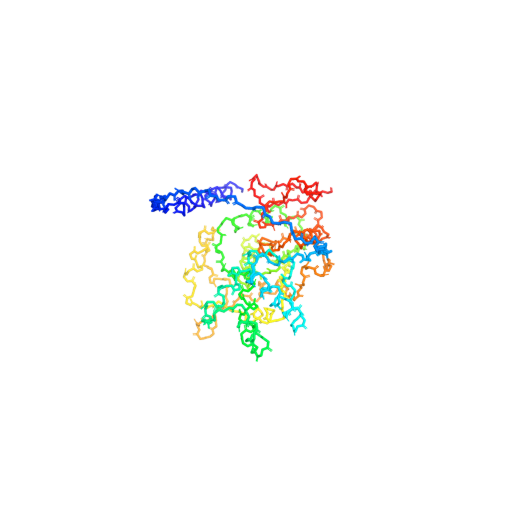13.153 1.00 94.81 286 ARG A N 1
ATOM 2172 C CA . ARG A 1 286 ? 5.203 -5.108 12.353 1.00 94.81 286 ARG A CA 1
ATOM 2173 C C . ARG A 1 286 ? 6.232 -6.231 12.252 1.00 94.81 286 ARG A C 1
ATOM 2175 O O . ARG A 1 286 ? 6.603 -6.608 11.147 1.00 94.81 286 ARG A O 1
ATOM 2182 N N . LYS A 1 287 ? 6.633 -6.833 13.377 1.00 94.81 287 LYS A N 1
ATOM 2183 C CA . LYS A 1 287 ? 7.583 -7.957 13.392 1.00 94.81 287 LYS A CA 1
ATOM 2184 C C . LYS A 1 287 ? 7.103 -9.144 12.550 1.00 94.81 287 LYS A C 1
ATOM 2186 O O . LYS A 1 287 ? 7.878 -9.711 11.784 1.00 94.81 287 LYS A O 1
ATOM 2191 N N . ARG A 1 288 ? 5.827 -9.521 12.678 1.00 94.88 288 ARG A N 1
ATOM 2192 C CA . ARG A 1 288 ? 5.218 -10.614 11.902 1.00 94.88 288 ARG A CA 1
ATOM 2193 C C . ARG A 1 288 ? 5.260 -10.340 10.397 1.00 94.88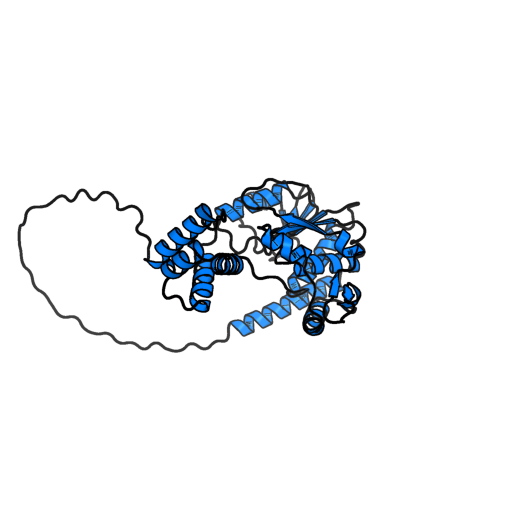 288 ARG A C 1
ATOM 2195 O O . ARG A 1 288 ? 5.567 -11.253 9.631 1.00 94.88 288 ARG A O 1
ATOM 2202 N N . VAL A 1 289 ? 4.958 -9.110 9.988 1.00 96.00 289 VAL A N 1
ATOM 2203 C CA . VAL A 1 289 ? 4.932 -8.707 8.575 1.00 96.00 289 VAL A CA 1
ATOM 2204 C C . VAL A 1 289 ? 6.343 -8.562 8.008 1.00 96.00 289 VAL A C 1
ATOM 2206 O O . VAL A 1 289 ? 6.592 -8.988 6.886 1.00 96.00 289 VAL A O 1
ATOM 2209 N N . LEU A 1 290 ? 7.299 -8.058 8.790 1.00 96.69 290 LEU A N 1
ATOM 2210 C CA . LEU A 1 290 ? 8.705 -8.039 8.386 1.00 96.69 290 LEU A CA 1
ATOM 2211 C C . LEU A 1 290 ? 9.248 -9.457 8.158 1.00 96.69 290 LEU A C 1
ATOM 2213 O O . LEU A 1 290 ? 9.937 -9.680 7.167 1.00 96.69 290 LEU A O 1
ATOM 2217 N N . GLN A 1 291 ? 8.879 -10.427 9.004 1.00 96.56 291 GLN A N 1
ATOM 2218 C CA . GLN A 1 291 ? 9.222 -11.833 8.763 1.00 96.56 291 GLN A CA 1
ATOM 2219 C C . GLN A 1 291 ? 8.563 -12.367 7.485 1.00 96.56 291 GLN A C 1
ATOM 2221 O O . GLN A 1 291 ? 9.221 -13.027 6.692 1.00 96.56 291 GLN A O 1
ATOM 2226 N N . LEU A 1 292 ? 7.289 -12.041 7.242 1.00 97.56 292 LEU A N 1
ATOM 2227 C CA . LEU A 1 292 ? 6.599 -12.419 6.006 1.00 97.56 292 LEU A CA 1
ATOM 2228 C C . LEU A 1 292 ? 7.304 -11.862 4.759 1.00 97.56 292 LEU A C 1
ATOM 2230 O O . LEU A 1 292 ? 7.429 -12.565 3.754 1.00 97.56 292 LEU A O 1
ATOM 2234 N N . PHE A 1 293 ? 7.763 -10.610 4.811 1.00 97.69 293 PHE A N 1
ATOM 2235 C CA . PHE A 1 293 ? 8.545 -10.012 3.732 1.00 97.69 293 PHE A CA 1
ATOM 2236 C C . PHE A 1 293 ? 9.894 -10.713 3.562 1.00 97.69 293 PHE A C 1
ATOM 2238 O O . PHE A 1 293 ? 10.258 -11.019 2.430 1.00 97.69 293 PHE A O 1
ATOM 2245 N N . ASP A 1 294 ? 10.595 -11.035 4.652 1.00 97.00 294 ASP A N 1
ATOM 2246 C CA . ASP A 1 294 ? 11.847 -11.802 4.605 1.00 97.00 294 ASP A CA 1
ATOM 2247 C C . ASP A 1 294 ? 11.655 -13.189 3.983 1.00 97.00 294 ASP A C 1
ATOM 2249 O O . ASP A 1 294 ? 12.441 -13.595 3.130 1.00 97.00 294 ASP A O 1
ATOM 2253 N N . ASP A 1 295 ? 10.576 -13.888 4.327 1.00 96.88 295 ASP A N 1
ATOM 2254 C CA . ASP A 1 295 ? 10.267 -15.213 3.784 1.00 96.88 295 ASP A CA 1
ATOM 2255 C C . ASP A 1 295 ? 9.887 -15.162 2.293 1.00 96.88 295 ASP A C 1
ATOM 2257 O O . ASP A 1 295 ? 10.089 -16.133 1.569 1.00 96.88 295 ASP A O 1
ATOM 2261 N N . SER A 1 296 ? 9.356 -14.027 1.822 1.00 97.81 296 SER A N 1
ATOM 2262 C CA . SER A 1 296 ? 8.851 -13.862 0.449 1.00 97.81 296 SER A CA 1
ATOM 2263 C C . SER A 1 296 ? 9.848 -13.195 -0.504 1.00 97.81 296 SER A C 1
ATOM 2265 O O . SER A 1 296 ? 9.622 -13.161 -1.713 1.00 97.81 296 SER A O 1
ATOM 2267 N N . LEU A 1 297 ? 10.936 -12.611 -0.001 1.00 97.69 297 LEU A N 1
ATOM 2268 C CA . LEU A 1 297 ? 11.887 -11.869 -0.827 1.00 97.69 297 LEU A CA 1
ATOM 2269 C C . LEU A 1 297 ? 12.951 -12.799 -1.421 1.00 97.69 297 LEU A C 1
ATOM 2271 O O . LEU A 1 297 ? 13.641 -13.501 -0.699 1.00 97.69 297 LEU A O 1
ATOM 2275 N N . ALA A 1 298 ? 13.176 -12.762 -2.728 1.00 95.94 298 ALA A N 1
ATOM 2276 C CA . ALA A 1 298 ? 14.232 -13.537 -3.371 1.00 95.94 298 ALA A CA 1
ATOM 2277 C C . ALA A 1 298 ? 15.627 -13.152 -2.835 1.00 95.94 298 ALA A C 1
ATOM 2279 O O . ALA A 1 298 ? 15.850 -11.995 -2.443 1.00 95.94 298 ALA A O 1
ATOM 2280 N N . PRO A 1 299 ? 16.620 -14.059 -2.895 1.00 93.50 299 PRO A N 1
ATOM 2281 C CA . PRO A 1 299 ? 18.019 -13.686 -2.720 1.00 93.50 299 PRO A CA 1
ATOM 2282 C C . PRO A 1 299 ? 18.390 -12.505 -3.628 1.00 93.50 299 PRO A C 1
ATOM 2284 O O . PRO A 1 299 ? 18.019 -12.464 -4.801 1.00 93.50 299 PRO A O 1
ATOM 2287 N N . PHE A 1 300 ? 19.116 -11.526 -3.083 1.00 92.94 300 PHE A N 1
ATOM 2288 C CA . PHE A 1 300 ? 19.459 -10.267 -3.766 1.00 92.94 300 PHE A CA 1
ATOM 2289 C C . PHE A 1 300 ? 18.281 -9.356 -4.151 1.00 92.94 300 PHE A C 1
ATOM 2291 O O . PHE A 1 300 ? 18.507 -8.342 -4.825 1.00 92.94 300 PHE A O 1
ATOM 2298 N N . GLY A 1 301 ? 17.064 -9.678 -3.705 1.00 95.50 301 GLY A N 1
ATOM 2299 C CA . GLY A 1 301 ? 15.877 -8.849 -3.870 1.00 95.50 301 GLY A CA 1
ATOM 2300 C C . GLY A 1 301 ? 15.952 -7.532 -3.095 1.00 95.50 301 GLY A C 1
ATOM 2301 O O . GLY A 1 301 ? 16.829 -7.330 -2.251 1.00 95.50 301 GLY A O 1
ATOM 2302 N N . THR A 1 302 ? 15.032 -6.618 -3.399 1.00 96.69 302 THR A N 1
ATOM 2303 C CA . THR A 1 302 ? 14.937 -5.296 -2.761 1.00 96.69 302 THR A CA 1
ATOM 2304 C C . THR A 1 302 ? 13.690 -5.174 -1.889 1.00 96.69 302 THR A C 1
ATOM 2306 O O . THR A 1 302 ? 12.599 -5.531 -2.318 1.00 96.69 302 THR A O 1
ATOM 2309 N N . LEU A 1 303 ? 13.840 -4.614 -0.694 1.00 97.19 303 LEU A N 1
ATOM 2310 C CA . LEU A 1 303 ? 12.761 -4.335 0.247 1.00 97.19 303 LEU A CA 1
ATOM 2311 C C . LEU A 1 303 ? 12.695 -2.832 0.528 1.00 97.19 303 LEU A C 1
ATOM 2313 O O . LEU A 1 303 ? 13.703 -2.237 0.908 1.00 97.19 303 LEU A O 1
ATOM 2317 N N . ALA A 1 304 ? 11.521 -2.230 0.361 1.00 96.44 304 ALA A N 1
ATOM 2318 C CA . ALA A 1 304 ? 11.258 -0.841 0.729 1.00 96.44 304 ALA A CA 1
ATOM 2319 C C . ALA A 1 304 ? 10.254 -0.784 1.886 1.00 96.44 304 ALA A C 1
ATOM 2321 O O . ALA A 1 304 ? 9.182 -1.385 1.797 1.00 96.44 304 ALA A O 1
ATOM 2322 N N . LEU A 1 305 ? 10.595 -0.062 2.952 1.00 95.88 305 LEU A N 1
ATOM 2323 C CA . LEU A 1 305 ? 9.819 0.045 4.190 1.00 95.88 305 LEU A CA 1
ATOM 2324 C C . LEU A 1 305 ? 9.500 1.504 4.521 1.00 95.88 305 LEU A C 1
ATOM 2326 O O . LEU A 1 305 ? 10.175 2.417 4.062 1.00 95.88 305 LEU A O 1
ATOM 2330 N N . ASP A 1 306 ? 8.481 1.707 5.344 1.00 92.56 306 ASP A N 1
ATOM 2331 C CA . ASP A 1 306 ? 8.016 3.010 5.834 1.00 92.56 306 ASP A CA 1
ATOM 2332 C C . ASP A 1 306 ? 9.081 3.737 6.668 1.00 92.56 306 ASP A C 1
ATOM 2334 O O . ASP A 1 306 ? 9.267 4.945 6.568 1.00 92.56 306 ASP A O 1
ATOM 2338 N N . GLN A 1 307 ? 9.822 2.976 7.468 1.00 92.75 307 GLN A N 1
ATOM 2339 C CA . GLN A 1 307 ? 10.885 3.461 8.336 1.00 92.75 307 GLN A CA 1
ATOM 2340 C C . GLN A 1 307 ? 12.023 2.446 8.406 1.00 92.75 307 GLN A C 1
ATOM 2342 O O . GLN A 1 307 ? 11.881 1.289 7.990 1.00 92.75 307 GLN A O 1
ATOM 2347 N N . GLN A 1 308 ? 13.162 2.890 8.933 1.00 92.62 308 GLN A N 1
ATOM 2348 C CA . GLN A 1 308 ? 14.329 2.035 9.047 1.00 92.62 308 GLN A CA 1
ATOM 2349 C C . GLN A 1 308 ? 14.043 0.850 9.977 1.00 92.62 308 GLN A C 1
ATOM 2351 O O . GLN A 1 308 ? 13.314 0.967 10.963 1.00 92.62 308 GLN A O 1
ATOM 2356 N N . LEU A 1 309 ? 14.614 -0.306 9.642 1.00 91.62 309 LEU A N 1
ATOM 2357 C CA . LEU A 1 309 ? 14.674 -1.447 10.551 1.00 91.62 309 LEU A CA 1
ATOM 2358 C C . LEU A 1 309 ? 15.405 -1.044 11.837 1.00 91.62 309 LEU A C 1
ATOM 2360 O O . LEU A 1 309 ? 16.391 -0.308 11.779 1.00 91.62 309 LEU A O 1
ATOM 2364 N N . ASP A 1 310 ? 14.929 -1.554 12.973 1.00 89.19 310 ASP A N 1
ATOM 2365 C CA . ASP A 1 310 ? 15.600 -1.373 14.261 1.00 89.19 310 ASP A CA 1
ATOM 2366 C C . ASP A 1 310 ? 17.013 -1.970 14.189 1.00 89.19 310 ASP A C 1
ATOM 2368 O O . ASP A 1 310 ? 17.213 -3.061 13.647 1.00 89.19 310 ASP A O 1
ATOM 2372 N N . GLU A 1 311 ? 17.998 -1.259 14.738 1.00 86.44 311 GLU A N 1
ATOM 2373 C CA . GLU A 1 311 ? 19.396 -1.697 14.790 1.00 86.44 311 GLU A CA 1
ATOM 2374 C C . GLU A 1 311 ? 19.565 -3.053 15.497 1.00 86.44 311 GLU A C 1
ATOM 2376 O O . GLU A 1 311 ? 20.501 -3.799 15.201 1.00 86.44 311 GLU A O 1
ATOM 2381 N N . HIS A 1 312 ? 18.646 -3.390 16.405 1.00 88.50 312 HIS A N 1
ATOM 2382 C CA . HIS A 1 312 ? 18.626 -4.642 17.158 1.00 88.50 312 HIS A CA 1
ATOM 2383 C C . HIS A 1 312 ? 17.725 -5.712 16.529 1.00 88.50 312 HIS A C 1
ATOM 2385 O O . HIS A 1 312 ? 17.635 -6.817 17.074 1.00 88.50 312 HIS A O 1
ATOM 2391 N N . ASP A 1 313 ? 17.053 -5.424 15.408 1.00 90.12 313 ASP A N 1
ATOM 2392 C CA . ASP A 1 313 ? 16.232 -6.418 14.722 1.00 90.12 313 ASP A CA 1
ATOM 2393 C C . ASP A 1 313 ? 17.135 -7.515 14.124 1.00 90.12 313 ASP A C 1
ATOM 2395 O O . ASP A 1 313 ? 18.006 -7.223 13.296 1.00 90.12 313 ASP A O 1
ATOM 2399 N N . PRO A 1 314 ? 16.943 -8.800 14.485 1.00 91.69 314 PRO A N 1
ATOM 2400 C CA . PRO A 1 314 ? 17.710 -9.896 13.904 1.00 91.69 314 PRO A CA 1
ATOM 2401 C C . PRO A 1 314 ? 17.632 -9.962 12.378 1.00 91.69 314 PRO A C 1
ATOM 2403 O O . PRO A 1 314 ? 18.576 -10.456 11.761 1.00 91.69 314 PRO A O 1
ATOM 2406 N N . LEU A 1 315 ? 16.545 -9.480 11.766 1.00 93.56 315 LEU A N 1
ATOM 2407 C CA . LEU A 1 315 ? 16.389 -9.443 10.314 1.00 93.56 315 LEU A CA 1
ATOM 2408 C C . LEU A 1 315 ? 17.414 -8.531 9.650 1.00 93.56 315 LEU A C 1
ATOM 2410 O O . LEU A 1 315 ? 17.827 -8.823 8.532 1.00 93.56 315 LEU A O 1
ATOM 2414 N N . LEU A 1 316 ? 17.900 -7.488 10.331 1.00 93.00 316 LEU A N 1
ATOM 2415 C CA . LEU A 1 316 ? 18.839 -6.522 9.756 1.00 93.00 316 LEU A CA 1
ATOM 2416 C C . LEU A 1 316 ? 20.102 -7.195 9.191 1.00 93.00 316 LEU A C 1
ATOM 2418 O O . LEU A 1 316 ? 20.651 -6.740 8.190 1.00 93.00 316 LEU A O 1
ATOM 2422 N N . ARG A 1 317 ? 20.519 -8.338 9.756 1.00 94.31 317 ARG A N 1
ATOM 2423 C CA . ARG A 1 317 ? 21.669 -9.127 9.274 1.00 94.31 317 ARG A CA 1
ATOM 2424 C C . ARG A 1 317 ? 21.478 -9.712 7.866 1.00 94.31 317 ARG A C 1
ATOM 2426 O O . ARG A 1 317 ? 22.465 -10.065 7.226 1.00 94.31 317 ARG A O 1
ATOM 2433 N N . HIS A 1 318 ? 20.236 -9.842 7.395 1.00 96.00 318 HIS A N 1
ATOM 2434 C CA . HIS A 1 318 ? 19.911 -10.325 6.051 1.00 96.00 318 HIS A CA 1
ATOM 2435 C C . HIS A 1 318 ? 19.961 -9.204 5.006 1.00 96.00 318 HIS A C 1
ATOM 2437 O O . HIS A 1 318 ? 19.868 -9.486 3.812 1.00 96.00 318 HIS A O 1
ATOM 2443 N N . TYR A 1 319 ? 20.114 -7.942 5.419 1.00 95.94 319 TYR A N 1
ATOM 2444 C CA . TYR A 1 319 ? 19.928 -6.781 4.555 1.00 95.94 319 TYR A CA 1
ATOM 2445 C C . TYR A 1 319 ? 21.144 -5.855 4.529 1.00 95.94 319 TYR A C 1
ATOM 2447 O O . TYR A 1 319 ? 21.890 -5.712 5.493 1.00 95.94 319 TYR A O 1
ATOM 2455 N N . ARG A 1 320 ? 21.327 -5.166 3.399 1.00 94.00 320 ARG A N 1
ATOM 2456 C CA . ARG A 1 320 ? 22.205 -3.993 3.280 1.00 94.00 320 ARG A CA 1
ATOM 2457 C C . ARG A 1 320 ? 21.398 -2.794 2.798 1.00 94.00 320 ARG A C 1
ATOM 2459 O O . ARG A 1 320 ? 20.659 -2.954 1.827 1.00 94.00 320 ARG A O 1
ATOM 2466 N N . PRO A 1 321 ? 21.547 -1.605 3.400 1.00 92.75 321 PRO A N 1
ATOM 2467 C CA . PRO A 1 321 ? 20.882 -0.411 2.893 1.00 92.75 321 PRO A CA 1
ATOM 2468 C C . PRO A 1 321 ? 21.376 -0.087 1.475 1.00 92.75 321 PRO A C 1
ATOM 2470 O O . PRO A 1 321 ? 22.576 -0.159 1.196 1.00 92.75 321 PRO A O 1
ATOM 2473 N N . LEU A 1 322 ? 20.455 0.262 0.574 1.00 88.94 322 LEU A N 1
ATOM 2474 C CA . LEU A 1 322 ? 20.777 0.699 -0.789 1.00 88.94 322 LEU A CA 1
ATOM 2475 C C . LEU A 1 322 ? 21.386 2.104 -0.801 1.00 88.94 322 LEU A C 1
ATOM 2477 O O . LEU A 1 322 ? 22.307 2.369 -1.573 1.00 88.94 322 LEU A O 1
ATOM 2481 N N . LEU A 1 323 ? 20.889 2.985 0.069 1.00 84.00 323 LEU A N 1
ATOM 2482 C CA . LEU A 1 323 ? 21.425 4.316 0.334 1.00 84.00 323 LEU A CA 1
ATOM 2483 C C . LEU A 1 323 ? 21.427 4.566 1.843 1.00 84.00 323 LEU A C 1
ATOM 2485 O O . LEU A 1 323 ? 20.570 4.063 2.569 1.00 84.00 323 LEU A O 1
ATOM 2489 N N . ALA A 1 324 ? 22.395 5.352 2.313 1.00 79.69 324 ALA A N 1
ATOM 2490 C CA . ALA A 1 324 ? 22.464 5.737 3.717 1.00 79.69 324 ALA A CA 1
ATOM 2491 C C . ALA A 1 324 ? 21.205 6.520 4.129 1.00 79.69 324 ALA A C 1
ATOM 2493 O O . ALA A 1 324 ? 20.720 7.353 3.364 1.00 79.69 324 ALA A O 1
ATOM 2494 N N . HIS A 1 325 ? 20.713 6.263 5.344 1.00 78.38 325 HIS A N 1
ATOM 2495 C CA . HIS A 1 325 ? 19.552 6.940 5.943 1.00 78.38 325 HIS A CA 1
ATOM 2496 C C . HIS A 1 325 ? 18.226 6.775 5.182 1.00 78.38 325 HIS A C 1
ATOM 2498 O O . HIS A 1 325 ? 17.314 7.572 5.358 1.00 78.38 325 HIS A O 1
ATOM 2504 N N . GLN A 1 326 ? 18.111 5.748 4.338 1.00 85.88 326 GLN A N 1
ATOM 2505 C CA . GLN A 1 326 ? 16.880 5.418 3.622 1.00 85.88 326 GLN A CA 1
ATOM 2506 C C . GLN A 1 326 ? 16.388 4.030 4.032 1.00 85.88 326 GLN A C 1
ATOM 2508 O O . GLN A 1 326 ? 17.188 3.126 4.278 1.00 85.88 326 GLN A O 1
ATOM 2513 N N . SER A 1 327 ? 15.071 3.847 4.061 1.00 93.25 327 SER A N 1
ATOM 2514 C CA . SER A 1 327 ? 14.393 2.592 4.428 1.00 93.25 327 SER A CA 1
ATOM 2515 C C . SER A 1 327 ? 14.316 1.601 3.253 1.00 93.25 327 SER A C 1
ATOM 2517 O O . SER A 1 327 ? 13.321 0.905 3.060 1.00 93.25 327 SER A O 1
ATOM 2519 N N . TRP A 1 328 ? 15.372 1.568 2.436 1.00 95.12 328 TRP A N 1
ATOM 2520 C CA . TRP A 1 328 ? 15.487 0.763 1.221 1.00 95.12 328 TRP A CA 1
ATOM 2521 C C . TRP A 1 328 ? 16.661 -0.197 1.351 1.00 95.12 328 TRP A C 1
ATOM 2523 O O . TRP A 1 328 ? 17.803 0.220 1.554 1.00 95.12 328 TRP A O 1
ATOM 2533 N N . TYR A 1 329 ? 16.392 -1.485 1.188 1.00 95.38 329 TYR A N 1
ATOM 2534 C CA . TYR A 1 329 ? 17.305 -2.558 1.549 1.00 95.38 329 TYR A CA 1
ATOM 2535 C C . TYR A 1 329 ? 17.470 -3.561 0.415 1.00 95.38 329 TYR A C 1
ATOM 2537 O O . TYR A 1 329 ? 16.520 -3.881 -0.288 1.00 95.38 329 TYR A O 1
ATOM 2545 N N . LYS A 1 330 ? 18.672 -4.113 0.273 1.00 95.06 330 LYS A N 1
ATOM 2546 C CA . LYS A 1 330 ? 18.965 -5.261 -0.583 1.00 95.06 330 LYS A CA 1
ATOM 2547 C C . LYS A 1 330 ? 19.226 -6.489 0.279 1.00 95.06 330 LYS A C 1
ATOM 2549 O O . LYS A 1 330 ? 20.073 -6.426 1.172 1.00 95.06 330 LYS A O 1
ATOM 2554 N N . ARG A 1 331 ? 18.549 -7.602 -0.011 1.00 95.44 331 ARG A N 1
ATOM 2555 C CA . ARG A 1 331 ? 18.799 -8.894 0.638 1.00 95.44 331 ARG A CA 1
ATOM 2556 C C . ARG A 1 331 ? 20.195 -9.405 0.277 1.00 95.44 331 ARG A C 1
ATOM 2558 O O . ARG A 1 331 ? 20.616 -9.334 -0.878 1.00 95.44 331 ARG A O 1
ATOM 2565 N N . ILE A 1 332 ? 20.929 -9.898 1.261 1.00 92.38 332 ILE A N 1
ATOM 2566 C CA . ILE A 1 332 ? 22.213 -10.581 1.080 1.00 92.38 332 ILE A CA 1
ATOM 2567 C C . ILE A 1 332 ? 21.925 -12.070 0.815 1.00 92.38 332 ILE A C 1
ATOM 2569 O O . ILE A 1 332 ? 20.889 -12.571 1.246 1.00 92.38 332 ILE A O 1
ATOM 2573 N N . ALA A 1 333 ? 22.799 -12.747 0.064 1.00 77.94 333 ALA A N 1
ATOM 2574 C CA . ALA A 1 333 ? 22.725 -14.201 -0.122 1.00 77.94 333 ALA A CA 1
ATOM 2575 C C . ALA A 1 333 ? 22.809 -14.975 1.195 1.00 77.94 333 ALA A C 1
ATOM 2577 O O . ALA A 1 333 ? 23.556 -14.511 2.089 1.00 77.94 333 ALA A O 1
#

Radius of gyration: 25.35 Å; Cα contacts (8 Å, |Δi|>4): 430; chains: 1; bounding box: 51×50×92 Å